Protein 3HDT (pdb70)

Secondary structure (DSSP, 8-state):
---EEEEEEE-TTS-HHHHHHHHHHHHT-EEE-HHHHHHHHH--HHHHHHHHHH--HHHHHS-EEEESTTHHHHHHH-TT--EEEEEEEE--HHHHHHH---S---HHHHHHHHHHHHHHHHHHHHHHHSS-TT----SEEEE-TT--HHHHHHHHHHHHHHTT-/----EEEEEE-TTS-HHHHHHHHHHHHT-EEE-HHHHHHHHH--TTHHHHHHHH--HHHHHS-EEEESSSHHHHHHH-TT---EEEEEEE--HHHHHHH---S---HHHHHHHHHHHHHHHHHHHHHHHSS-TT----SEEEEGGG--HHHHHHHHHHHHHHTT-

Radius of gyration: 20.84 Å; Cα contacts (8 Å, |Δi|>4): 519; chains: 2; bounding box: 38×58×52 Å

Structure (mmCIF, N/CA/C/O backbone):
data_3HDT
#
_entry.id   3HDT
#
_cell.length_a   95.443
_cell.length_b   95.443
_cell.length_c   109.375
_cell.angle_alpha   90.00
_cell.angle_beta   90.00
_cell.angle_gamma   90.00
#
_symmetry.space_group_name_H-M   'P 41 21 2'
#
loop_
_entity.id
_entity.type
_entity.pdbx_description
1 polymer 'putative kinase'
2 non-polymer 'PHOSPHATE ION'
3 non-polymer 'CHLORIDE ION'
4 water water
#
loop_
_atom_site.group_PDB
_atom_site.id
_atom_site.type_symbol
_atom_site.label_atom_id
_atom_site.label_alt_id
_atom_site.label_comp_id
_atom_site.label_asym_id
_atom_site.label_entity_id
_atom_site.label_seq_id
_atom_site.pdbx_PDB_ins_code
_atom_site.Cartn_x
_atom_site.Cartn_y
_atom_site.Cartn_z
_atom_site.occupancy
_atom_site.B_iso_or_equiv
_atom_site.auth_seq_id
_atom_site.auth_comp_id
_atom_site.auth_asym_id
_atom_site.auth_atom_id
_atom_site.pdbx_PDB_model_num
ATOM 1 N N . ASN A 1 12 ? 27.767 49.267 -10.289 1.00 70.51 9 ASN A N 1
ATOM 2 C CA . ASN A 1 12 ? 28.577 48.019 -10.083 1.00 70.67 9 ASN A CA 1
ATOM 3 C C . ASN A 1 12 ? 29.669 48.253 -9.007 1.00 70.27 9 ASN A C 1
ATOM 4 O O . ASN A 1 12 ? 29.397 48.137 -7.799 1.00 71.60 9 ASN A O 1
ATOM 6 N N . LYS A 1 13 ? 30.876 48.616 -9.439 1.00 68.62 10 LYS A N 1
ATOM 7 C CA . LYS A 1 13 ? 32.010 48.823 -8.540 1.00 66.60 10 LYS A CA 1
ATOM 8 C C . LYS A 1 13 ? 31.712 49.784 -7.378 1.00 65.27 10 LYS A C 1
ATOM 9 O O . LYS A 1 13 ? 31.911 49.422 -6.227 1.00 65.42 10 LYS A O 1
ATOM 11 N N . ASN A 1 14 ? 31.216 50.982 -7.682 1.00 63.37 11 ASN A N 1
ATOM 12 C CA . ASN A 1 14 ? 31.011 52.051 -6.684 1.00 61.66 11 ASN A CA 1
ATOM 13 C C . ASN A 1 14 ? 30.524 51.632 -5.317 1.00 60.71 11 ASN A C 1
ATOM 14 O O . ASN A 1 14 ? 29.706 50.717 -5.186 1.00 60.50 11 ASN A O 1
ATOM 19 N N . LEU A 1 15 ? 31.038 52.325 -4.305 1.00 59.51 12 LEU A N 1
ATOM 20 C CA . LEU A 1 15 ? 30.654 52.105 -2.932 1.00 58.29 12 LEU A CA 1
ATOM 21 C C . LEU A 1 15 ? 29.549 53.084 -2.636 1.00 58.15 12 LEU A C 1
ATOM 22 O O . LEU A 1 15 ? 29.726 54.293 -2.796 1.00 58.69 12 LEU A O 1
ATOM 27 N N . ILE A 1 16 ? 28.399 52.574 -2.219 1.00 57.34 13 ILE A N 1
ATOM 28 C CA . ILE A 1 16 ? 27.270 53.442 -1.915 1.00 56.49 13 ILE A CA 1
ATOM 29 C C . ILE A 1 16 ? 26.872 53.236 -0.478 1.00 55.92 13 ILE A C 1
ATOM 30 O O . ILE A 1 16 ? 26.664 52.113 -0.044 1.00 56.15 13 ILE A O 1
ATOM 35 N N . ILE A 1 17 ? 26.751 54.323 0.253 1.00 55.30 14 ILE A N 1
ATOM 36 C CA . ILE A 1 17 ? 26.397 54.246 1.646 1.00 55.10 14 ILE A CA 1
ATOM 37 C C . ILE A 1 17 ? 25.145 55.041 1.853 1.00 55.43 14 ILE A C 1
ATOM 38 O O . ILE A 1 17 ? 25.086 56.216 1.500 1.00 55.91 14 ILE A O 1
ATOM 43 N N . THR A 1 18 ? 24.127 54.393 2.395 1.00 55.27 15 THR A N 1
ATOM 44 C CA . THR A 1 18 ? 22.943 55.122 2.806 1.00 55.10 15 THR A CA 1
ATOM 45 C C . THR A 1 18 ? 22.844 55.170 4.342 1.00 54.79 15 THR A C 1
ATOM 46 O O . THR A 1 18 ? 23.027 54.149 5.028 1.00 54.64 15 THR A O 1
ATOM 50 N N . ILE A 1 19 ? 22.604 56.377 4.849 1.00 54.38 16 ILE A N 1
ATOM 51 C CA . ILE A 1 19 ? 22.387 56.632 6.279 1.00 54.26 16 ILE A CA 1
ATOM 52 C C . ILE A 1 19 ? 21.022 57.252 6.488 1.00 54.06 16 ILE A C 1
ATOM 53 O O . ILE A 1 19 ? 20.765 58.359 6.065 1.00 54.47 16 ILE A O 1
ATOM 58 N N . GLU A 1 20 ? 20.149 56.528 7.141 1.00 53.70 17 GLU A N 1
ATOM 59 C CA . GLU A 1 20 ? 18.931 57.111 7.607 1.00 53.96 17 GLU A CA 1
ATOM 60 C C . GLU A 1 20 ? 19.014 57.148 9.126 1.00 53.96 17 GLU A C 1
ATOM 61 O O . GLU A 1 20 ? 19.914 56.522 9.736 1.00 53.43 17 GLU A O 1
ATOM 67 N N . ARG A 1 21 ? 18.120 57.896 9.764 1.00 53.49 18 ARG A N 1
ATOM 68 C CA . ARG A 1 21 ? 18.388 58.140 11.169 1.00 52.78 18 ARG A CA 1
ATOM 69 C C . ARG A 1 21 ? 17.293 58.801 11.952 1.00 52.03 18 ARG A C 1
ATOM 70 O O . ARG A 1 21 ? 16.454 59.482 11.386 1.00 51.16 18 ARG A O 1
ATOM 78 N N . GLU A 1 22 ? 17.345 58.599 13.272 1.00 51.53 19 GLU A N 1
ATOM 79 C CA . GLU A 1 22 ? 16.505 59.311 14.214 1.00 51.11 19 GLU A CA 1
ATOM 80 C C . GLU A 1 22 ? 16.927 60.773 14.245 1.00 51.22 19 GLU A C 1
ATOM 81 O O . GLU A 1 22 ? 18.121 61.085 14.182 1.00 51.40 19 GLU A O 1
ATOM 87 N N . TYR A 1 23 ? 15.951 61.670 14.326 1.00 51.22 20 TYR A N 1
ATOM 88 C CA . TYR A 1 23 ? 16.230 63.096 14.439 1.00 51.42 20 TYR A CA 1
ATOM 89 C C . TYR A 1 23 ? 16.824 63.434 15.823 1.00 51.78 20 TYR A C 1
ATOM 90 O O . TYR A 1 23 ? 16.146 63.267 16.853 1.00 51.45 20 TYR A O 1
ATOM 99 N N . GLY A 1 24 ? 18.082 63.886 15.853 1.00 51.23 21 GLY A N 1
ATOM 100 C CA . GLY A 1 24 ? 18.761 64.107 17.127 1.00 51.39 21 GLY A CA 1
ATOM 101 C C . GLY A 1 24 ? 19.966 63.203 17.300 1.00 51.77 21 GLY A C 1
ATOM 102 O O . GLY A 1 24 ? 20.732 63.347 18.259 1.00 51.67 21 GLY A O 1
ATOM 103 N N . SER A 1 25 ? 20.133 62.280 16.358 1.00 52.38 22 SER A N 1
ATOM 104 C CA . SER A 1 25 ? 21.223 61.285 16.358 1.00 53.11 22 SER A CA 1
ATOM 105 C C . SER A 1 25 ? 22.519 61.828 15.746 1.00 53.18 22 SER A C 1
ATOM 106 O O . SER A 1 25 ? 23.609 61.336 16.023 1.00 53.09 22 SER A O 1
ATOM 109 N N . GLY A 1 26 ? 22.385 62.837 14.899 1.00 53.44 23 GLY A N 1
ATOM 110 C CA . GLY A 1 26 ? 23.511 63.346 14.144 1.00 53.54 23 GLY A CA 1
ATOM 111 C C . GLY A 1 26 ? 23.861 62.458 12.969 1.00 53.42 23 GLY A C 1
ATOM 112 O O . GLY A 1 26 ? 24.960 62.522 12.455 1.00 54.06 23 GLY A O 1
ATOM 113 N N . GLY A 1 27 ? 22.942 61.619 12.540 1.00 53.38 24 GLY A N 1
ATOM 114 C CA . GLY A 1 27 ? 23.190 60.814 11.357 1.00 54.37 24 GLY A CA 1
ATOM 115 C C . GLY A 1 27 ? 23.740 61.585 10.172 1.00 55.04 24 GLY A C 1
ATOM 116 O O . GLY A 1 27 ? 24.723 61.177 9.556 1.00 54.45 24 GLY A O 1
ATOM 117 N N . ARG A 1 28 ? 23.108 62.717 9.874 1.00 56.71 25 ARG A N 1
ATOM 118 C CA . ARG A 1 28 ? 23.516 63.608 8.779 1.00 57.92 25 ARG A CA 1
ATOM 119 C C . ARG A 1 28 ? 24.957 64.107 8.956 1.00 58.26 25 ARG A C 1
ATOM 120 O O . ARG A 1 28 ? 25.749 64.033 8.024 1.00 59.24 25 ARG A O 1
ATOM 128 N N . ILE A 1 29 ? 25.297 64.585 10.148 1.00 58.33 26 ILE A N 1
ATOM 129 C CA . ILE A 1 29 ? 26.645 65.053 10.440 1.00 58.73 26 ILE A CA 1
ATOM 130 C C . ILE A 1 29 ? 27.664 63.943 10.258 1.00 59.42 26 ILE A C 1
ATOM 131 O O . ILE A 1 29 ? 28.772 64.178 9.731 1.00 59.56 26 ILE A O 1
ATOM 136 N N . VAL A 1 30 ? 27.294 62.747 10.727 1.00 59.56 27 VAL A N 1
ATOM 137 C CA . VAL A 1 30 ? 28.125 61.555 10.575 1.00 59.64 27 VAL A CA 1
ATOM 138 C C . VAL A 1 30 ? 28.327 61.252 9.081 1.00 59.79 27 VAL A C 1
ATOM 139 O O . VAL A 1 30 ? 29.443 60.946 8.660 1.00 59.60 27 VAL A O 1
ATOM 143 N N . GLY A 1 31 ? 27.260 61.397 8.294 1.00 59.96 28 GLY A N 1
ATOM 144 C CA . GLY A 1 31 ? 27.346 61.325 6.833 1.00 60.82 28 GLY A CA 1
ATOM 145 C C . GLY A 1 31 ? 28.294 62.345 6.203 1.00 62.01 28 GLY A C 1
ATOM 146 O O . GLY A 1 31 ? 29.056 62.009 5.271 1.00 61.54 28 GLY A O 1
ATOM 147 N N . LYS A 1 32 ? 28.254 63.587 6.704 1.00 62.48 29 LYS A N 1
ATOM 148 C CA . LYS A 1 32 ? 29.113 64.644 6.183 1.00 63.22 29 LYS A CA 1
ATOM 149 C C . LYS A 1 32 ? 30.566 64.346 6.459 1.00 63.42 29 LYS A C 1
ATOM 150 O O . LYS A 1 32 ? 31.339 64.203 5.528 1.00 63.60 29 LYS A O 1
ATOM 156 N N . LYS A 1 33 ? 30.933 64.258 7.733 1.00 64.09 30 LYS A N 1
ATOM 157 C CA . LYS A 1 33 ? 32.266 63.804 8.140 1.00 64.70 30 LYS A CA 1
ATOM 158 C C . LYS A 1 33 ? 32.759 62.739 7.180 1.00 64.84 30 LYS A C 1
ATOM 159 O O . LYS A 1 33 ? 33.781 62.903 6.502 1.00 65.32 30 LYS A O 1
ATOM 165 N N . LEU A 1 34 ? 31.998 61.652 7.124 1.00 64.34 31 LEU A N 1
ATOM 166 C CA . LEU A 1 34 ? 32.380 60.480 6.381 1.00 64.01 31 LEU A CA 1
ATOM 167 C C . LEU A 1 34 ? 32.577 60.736 4.905 1.00 64.10 31 LEU A C 1
ATOM 168 O O . LEU A 1 34 ? 33.493 60.155 4.318 1.00 64.53 31 LEU A O 1
ATOM 173 N N . ALA A 1 35 ? 31.741 61.590 4.304 1.00 64.01 32 ALA A N 1
ATOM 174 C CA . ALA A 1 35 ? 31.916 61.955 2.875 1.00 64.11 32 ALA A CA 1
ATOM 175 C C . ALA A 1 35 ? 33.254 62.637 2.637 1.00 64.13 32 ALA A C 1
ATOM 176 O O . ALA A 1 35 ? 33.952 62.296 1.680 1.00 64.30 32 ALA A O 1
ATOM 178 N N . GLU A 1 36 ? 33.607 63.569 3.528 1.00 64.11 33 GLU A N 1
ATOM 179 C CA . GLU A 1 36 ? 34.877 64.294 3.466 1.00 64.19 33 GLU A CA 1
ATOM 180 C C . GLU A 1 36 ? 36.030 63.320 3.640 1.00 64.34 33 GLU A C 1
ATOM 181 O O . GLU A 1 36 ? 36.777 63.087 2.697 1.00 64.73 33 GLU A O 1
ATOM 183 N N . GLU A 1 37 ? 36.163 62.717 4.818 1.00 64.22 34 GLU A N 1
ATOM 184 C CA . GLU A 1 37 ? 37.291 61.823 5.054 1.00 64.30 34 GLU A CA 1
ATOM 185 C C . GLU A 1 37 ? 37.471 60.778 3.959 1.00 63.98 34 GLU A C 1
ATOM 186 O O . GLU A 1 37 ? 38.558 60.248 3.802 1.00 64.18 34 GLU A O 1
ATOM 192 N N . LEU A 1 38 ? 36.425 60.467 3.206 1.00 63.62 35 LEU A N 1
ATOM 193 C CA . LEU A 1 38 ? 36.574 59.466 2.147 1.00 63.39 35 LEU A CA 1
ATOM 194 C C . LEU A 1 38 ? 36.584 60.067 0.736 1.00 63.45 35 LEU A C 1
ATOM 195 O O . LEU A 1 38 ? 36.813 59.362 -0.240 1.00 63.00 35 LEU A O 1
ATOM 200 N N . GLY A 1 39 ? 36.339 61.373 0.645 1.00 63.70 36 GLY A N 1
ATOM 201 C CA . GLY A 1 39 ? 36.234 62.070 -0.631 1.00 64.01 36 GLY A CA 1
ATOM 202 C C . GLY A 1 39 ? 35.032 61.709 -1.493 1.00 64.55 36 GLY A C 1
ATOM 203 O O . GLY A 1 39 ? 35.054 61.961 -2.695 1.00 64.34 36 GLY A O 1
ATOM 204 N N . ILE A 1 40 ? 33.986 61.135 -0.885 1.00 65.15 37 ILE A N 1
ATOM 205 C CA . ILE A 1 40 ? 32.776 60.707 -1.611 1.00 65.42 37 ILE A CA 1
ATOM 206 C C . ILE A 1 40 ? 31.782 61.852 -1.667 1.00 65.51 37 ILE A C 1
ATOM 207 O O . ILE A 1 40 ? 31.573 62.531 -0.660 1.00 65.60 37 ILE A O 1
ATOM 209 N N . HIS A 1 41 ? 31.167 62.065 -2.832 1.00 65.70 38 HIS A N 1
ATOM 210 C CA . HIS A 1 41 ? 30.061 63.026 -2.952 1.00 66.09 38 HIS A CA 1
ATOM 211 C C . HIS A 1 41 ? 28.890 62.727 -1.997 1.00 66.15 38 HIS A C 1
ATOM 212 O O . HIS A 1 41 ? 28.667 61.587 -1.617 1.00 66.69 38 HIS A O 1
ATOM 219 N N . PHE A 1 42 ? 28.143 63.761 -1.623 1.00 66.17 39 PHE A N 1
ATOM 220 C CA . PHE A 1 42 ? 27.242 63.712 -0.483 1.00 65.68 39 PHE A CA 1
ATOM 221 C C . PHE A 1 42 ? 25.892 64.338 -0.833 1.00 65.47 39 PHE A C 1
ATOM 222 O O . PHE A 1 42 ? 25.807 65.509 -1.162 1.00 65.38 39 PHE A O 1
ATOM 230 N N . TYR A 1 43 ? 24.829 63.553 -0.730 1.00 65.71 40 TYR A N 1
ATOM 231 C CA . TYR A 1 43 ? 23.492 64.010 -1.081 1.00 65.69 40 TYR A CA 1
ATOM 232 C C . TYR A 1 43 ? 22.491 63.805 0.067 1.00 66.09 40 TYR A C 1
ATOM 233 O O . TYR A 1 43 ? 22.291 62.694 0.516 1.00 65.97 40 TYR A O 1
ATOM 242 N N . ASP A 1 44 ? 21.878 64.877 0.558 1.00 66.89 41 ASP A N 1
ATOM 243 C CA . ASP A 1 44 ? 20.964 64.762 1.701 1.00 67.90 41 ASP A CA 1
ATOM 244 C C . ASP A 1 44 ? 19.533 65.154 1.342 1.00 68.38 41 ASP A C 1
ATOM 245 O O . ASP A 1 44 ? 19.221 65.408 0.168 1.00 68.16 41 ASP A O 1
ATOM 250 N N . ASP A 1 45 ? 18.683 65.205 2.374 1.00 69.12 42 ASP A N 1
ATOM 251 C CA . ASP A 1 45 ? 17.272 65.613 2.254 1.00 69.95 42 ASP A CA 1
ATOM 252 C C . ASP A 1 45 ? 17.090 66.844 1.336 1.00 70.17 42 ASP A C 1
ATOM 253 O O . ASP A 1 45 ? 16.458 66.754 0.277 1.00 69.55 42 ASP A O 1
ATOM 258 N N . ASP A 1 46 ? 17.683 67.965 1.747 1.00 70.81 43 ASP A N 1
ATOM 259 C CA . ASP A 1 46 ? 17.603 69.240 1.017 1.00 71.59 43 ASP A CA 1
ATOM 260 C C . ASP A 1 46 ? 18.130 69.152 -0.399 1.00 71.64 43 ASP A C 1
ATOM 261 O O . ASP A 1 46 ? 17.485 69.638 -1.337 1.00 71.96 43 ASP A O 1
ATOM 266 N N . ILE A 1 47 ? 19.316 68.573 -0.564 1.00 71.66 44 ILE A N 1
ATOM 267 C CA . ILE A 1 47 ? 19.897 68.501 -1.903 1.00 71.50 44 ILE A CA 1
ATOM 268 C C . ILE A 1 47 ? 19.003 67.615 -2.780 1.00 71.49 44 ILE A C 1
ATOM 269 O O . ILE A 1 47 ? 18.669 67.995 -3.904 1.00 71.10 44 ILE A O 1
ATOM 274 N N . LEU A 1 48 ? 18.583 66.465 -2.234 1.00 71.50 45 LEU A N 1
ATOM 275 C CA . LEU A 1 48 ? 17.621 65.587 -2.906 1.00 71.27 45 LEU A CA 1
ATOM 276 C C . LEU A 1 48 ? 16.302 66.323 -3.175 1.00 71.25 45 LEU A C 1
ATOM 277 O O . LEU A 1 48 ? 15.758 66.229 -4.277 1.00 71.69 45 LEU A O 1
ATOM 279 N N . LYS A 1 49 ? 15.806 67.084 -2.196 1.00 71.01 46 LYS A N 1
ATOM 280 C CA . LYS A 1 49 ? 14.612 67.929 -2.410 1.00 70.50 46 LYS A CA 1
ATOM 281 C C . LYS A 1 49 ? 14.800 68.882 -3.586 1.00 70.18 46 LYS A C 1
ATOM 282 O O . LYS A 1 49 ? 14.093 68.756 -4.584 1.00 70.08 46 LYS A O 1
ATOM 284 N N . LEU A 1 50 ? 15.766 69.803 -3.484 1.00 70.04 47 LEU A N 1
ATOM 285 C CA . LEU A 1 50 ? 16.040 70.775 -4.563 1.00 70.03 47 LEU A CA 1
ATOM 286 C C . LEU A 1 50 ? 16.284 70.054 -5.881 1.00 70.00 47 LEU A C 1
ATOM 287 O O . LEU A 1 50 ? 15.926 70.557 -6.935 1.00 69.33 47 LEU A O 1
ATOM 289 N N . ALA A 1 51 ? 16.869 68.855 -5.783 1.00 70.71 48 ALA A N 1
ATOM 290 C CA . ALA A 1 51 ? 17.101 67.958 -6.923 1.00 71.36 48 ALA A CA 1
ATOM 291 C C . ALA A 1 51 ? 15.816 67.664 -7.677 1.00 72.02 48 ALA A C 1
ATOM 292 O O . ALA A 1 51 ? 15.783 67.795 -8.900 1.00 72.15 48 ALA A O 1
ATOM 294 N N . SER A 1 52 ? 14.768 67.285 -6.934 1.00 72.79 49 SER A N 1
ATOM 295 C CA . SER A 1 52 ? 13.421 67.021 -7.481 1.00 73.32 49 SER A CA 1
ATOM 296 C C . SER A 1 52 ? 12.885 68.123 -8.391 1.00 73.77 49 SER A C 1
ATOM 297 O O . SER A 1 52 ? 12.085 67.856 -9.283 1.00 73.94 49 SER A O 1
ATOM 299 N N . GLU A 1 53 ? 13.328 69.356 -8.162 1.00 74.41 50 GLU A N 1
ATOM 300 C CA . GLU A 1 53 ? 12.893 70.492 -8.965 1.00 74.98 50 GLU A CA 1
ATOM 301 C C . GLU A 1 53 ? 13.664 70.613 -10.276 1.00 75.30 50 GLU A C 1
ATOM 302 O O . GLU A 1 53 ? 13.192 71.252 -11.222 1.00 75.36 50 GLU A O 1
ATOM 308 N N . LYS A 1 54 ? 14.852 70.003 -10.309 1.00 75.87 51 LYS A N 1
ATOM 309 C CA . LYS A 1 54 ? 15.712 69.948 -11.499 1.00 76.19 51 LYS A CA 1
ATOM 310 C C . LYS A 1 54 ? 15.199 68.931 -12.519 1.00 76.27 51 LYS A C 1
ATOM 311 O O . LYS A 1 54 ? 15.082 69.240 -13.710 1.00 76.38 51 LYS A O 1
ATOM 313 N N . SER A 1 97 ? 2.565 65.460 -9.034 1.00 72.68 94 SER A N 1
ATOM 314 C CA . SER A 1 97 ? 2.030 64.420 -8.171 1.00 72.78 94 SER A CA 1
ATOM 315 C C . SER A 1 97 ? 3.154 63.923 -7.284 1.00 73.00 94 SER A C 1
ATOM 316 O O . SER A 1 97 ? 4.188 63.527 -7.804 1.00 73.36 94 SER A O 1
ATOM 318 N N . PRO A 1 98 ? 2.978 63.957 -5.940 1.00 73.08 95 PRO A N 1
ATOM 319 C CA . PRO A 1 98 ? 4.041 63.481 -5.008 1.00 72.88 95 PRO A CA 1
ATOM 320 C C . PRO A 1 98 ? 4.531 62.022 -5.217 1.00 72.77 95 PRO A C 1
ATOM 321 O O . PRO A 1 98 ? 5.549 61.621 -4.648 1.00 72.59 95 PRO A O 1
ATOM 325 N N . GLU A 1 99 ? 3.811 61.251 -6.029 1.00 72.79 96 GLU A N 1
ATOM 326 C CA . GLU A 1 99 ? 4.232 59.903 -6.437 1.00 72.77 96 GLU A CA 1
ATOM 327 C C . GLU A 1 99 ? 5.121 60.003 -7.675 1.00 72.09 96 GLU A C 1
ATOM 328 O O . GLU A 1 99 ? 5.900 59.092 -7.970 1.00 72.29 96 GLU A O 1
ATOM 334 N N . ASN A 1 100 ? 4.960 61.108 -8.407 1.00 71.00 97 ASN A N 1
ATOM 335 C CA . ASN A 1 100 ? 5.900 61.526 -9.443 1.00 69.73 97 ASN A CA 1
ATOM 336 C C . ASN A 1 100 ? 7.179 62.013 -8.804 1.00 68.69 97 ASN A C 1
ATOM 337 O O . ASN A 1 100 ? 8.261 61.568 -9.187 1.00 68.62 97 ASN A O 1
ATOM 342 N N . LEU A 1 101 ? 7.045 62.933 -7.843 1.00 67.35 98 LEU A N 1
ATOM 343 C CA . LEU A 1 101 ? 8.194 63.507 -7.132 1.00 66.56 98 LEU A CA 1
ATOM 344 C C . LEU A 1 101 ? 9.109 62.415 -6.562 1.00 65.92 98 LEU A C 1
ATOM 345 O O . LEU A 1 101 ? 10.340 62.547 -6.578 1.00 65.62 98 LEU A O 1
ATOM 347 N N . PHE A 1 102 ? 8.496 61.327 -6.096 1.00 65.26 99 PHE A N 1
ATOM 348 C CA . PHE A 1 102 ? 9.236 60.211 -5.532 1.00 64.43 99 PHE A CA 1
ATOM 349 C C . PHE A 1 102 ? 9.892 59.402 -6.642 1.00 63.69 99 PHE A C 1
ATOM 350 O O . PHE A 1 102 ? 11.095 59.146 -6.600 1.00 63.07 99 PHE A O 1
ATOM 358 N N . LYS A 1 103 ? 9.100 59.026 -7.642 1.00 63.25 100 LYS A N 1
ATOM 359 C CA . LYS A 1 103 ? 9.606 58.301 -8.809 1.00 63.01 100 LYS A CA 1
ATOM 360 C C . LYS A 1 103 ? 10.807 59.006 -9.439 1.00 62.47 100 LYS A C 1
ATOM 361 O O . LYS A 1 103 ? 11.827 58.378 -9.758 1.00 61.92 100 LYS A O 1
ATOM 367 N N . PHE A 1 104 ? 10.668 60.320 -9.593 1.00 62.19 101 PHE A N 1
ATOM 368 C CA . PHE A 1 104 ? 11.722 61.190 -10.098 1.00 62.15 101 PHE A CA 1
ATOM 369 C C . PHE A 1 104 ? 12.946 61.051 -9.196 1.00 61.77 101 PHE A C 1
ATOM 370 O O . PHE A 1 104 ? 14.048 60.756 -9.681 1.00 61.27 101 PHE A O 1
ATOM 378 N N . GLN A 1 105 ? 12.732 61.222 -7.886 1.00 61.58 102 GLN A N 1
ATOM 379 C CA . GLN A 1 105 ? 13.832 61.208 -6.920 1.00 61.59 102 GLN A CA 1
ATOM 380 C C . GLN A 1 105 ? 14.556 59.857 -6.878 1.00 61.19 102 GLN A C 1
ATOM 381 O O . GLN A 1 105 ? 15.769 59.807 -6.740 1.00 60.66 102 GLN A O 1
ATOM 387 N N . SER A 1 106 ? 13.825 58.766 -7.050 1.00 61.47 103 SER A N 1
ATOM 388 C CA . SER A 1 106 ? 14.466 57.457 -7.117 1.00 62.20 103 SER A CA 1
ATOM 389 C C . SER A 1 106 ? 15.366 57.334 -8.338 1.00 62.93 103 SER A C 1
ATOM 390 O O . SER A 1 106 ? 16.517 56.904 -8.206 1.00 63.26 103 SER A O 1
ATOM 393 N N . GLU A 1 107 ? 14.858 57.706 -9.515 1.00 63.24 104 GLU A N 1
ATOM 394 C CA . GLU A 1 107 ? 15.650 57.562 -10.731 1.00 64.32 104 GLU A CA 1
ATOM 395 C C . GLU A 1 107 ? 16.926 58.397 -10.649 1.00 64.36 104 GLU A C 1
ATOM 396 O O . GLU A 1 107 ? 17.956 58.033 -11.211 1.00 64.52 104 GLU A O 1
ATOM 402 N N . VAL A 1 108 ? 16.857 59.511 -9.934 1.00 64.51 105 VAL A N 1
ATOM 403 C CA . VAL A 1 108 ? 18.033 60.349 -9.720 1.00 64.50 105 VAL A CA 1
ATOM 404 C C . VAL A 1 108 ? 19.048 59.625 -8.837 1.00 64.76 105 VAL A C 1
ATOM 405 O O . VAL A 1 108 ? 20.245 59.572 -9.142 1.00 64.61 105 VAL A O 1
ATOM 417 N N . ARG A 1 110 ? 19.475 56.445 -8.299 1.00 65.01 107 ARG A N 1
ATOM 418 C CA . ARG A 1 110 ? 20.062 55.298 -8.982 1.00 64.40 107 ARG A CA 1
ATOM 419 C C . ARG A 1 110 ? 21.078 55.731 -10.022 1.00 63.98 107 ARG A C 1
ATOM 420 O O . ARG A 1 110 ? 22.009 54.988 -10.336 1.00 63.90 107 ARG A O 1
ATOM 428 N N . GLU A 1 111 ? 20.904 56.938 -10.548 1.00 63.60 108 GLU A N 1
ATOM 429 C CA . GLU A 1 111 ? 21.769 57.421 -11.613 1.00 63.48 108 GLU A CA 1
ATOM 430 C C . GLU A 1 111 ? 23.127 57.784 -11.024 1.00 63.03 108 GLU A C 1
ATOM 431 O O . GLU A 1 111 ? 24.172 57.313 -11.485 1.00 63.04 108 GLU A O 1
ATOM 437 N N . LEU A 1 112 ? 23.087 58.612 -9.988 1.00 62.37 109 LEU A N 1
ATOM 438 C CA . LEU A 1 112 ? 24.263 58.955 -9.205 1.00 61.82 109 LEU A CA 1
ATOM 439 C C . LEU A 1 112 ? 25.090 57.726 -8.858 1.00 61.35 109 LEU A C 1
ATOM 440 O O . LEU A 1 112 ? 26.250 57.615 -9.268 1.00 61.17 109 LEU A O 1
ATOM 445 N N . ALA A 1 113 ? 24.464 56.811 -8.119 1.00 60.63 110 ALA A N 1
ATOM 446 C CA . ALA A 1 113 ? 25.052 55.528 -7.724 1.00 60.21 110 ALA A CA 1
ATOM 447 C C . ALA A 1 113 ? 25.703 54.774 -8.868 1.00 60.07 110 ALA A C 1
ATOM 448 O O . ALA A 1 113 ? 26.807 54.262 -8.712 1.00 59.86 110 ALA A O 1
ATOM 450 N N . GLU A 1 114 ? 25.002 54.706 -10.005 1.00 60.16 111 GLU A N 1
ATOM 451 C CA . GLU A 1 114 ? 25.509 54.080 -11.231 1.00 60.17 111 GLU A CA 1
ATOM 452 C C . GLU A 1 114 ? 26.811 54.706 -11.689 1.00 60.14 111 GLU A C 1
ATOM 453 O O . GLU A 1 114 ? 27.663 54.013 -12.195 1.00 60.38 111 GLU A O 1
ATOM 455 N N . SER A 1 115 ? 26.982 56.001 -11.461 1.00 60.50 112 SER A N 1
ATOM 456 C CA . SER A 1 115 ? 28.121 56.720 -12.003 1.00 61.20 112 SER A CA 1
ATOM 457 C C . SER A 1 115 ? 29.160 57.237 -10.991 1.00 61.52 112 SER A C 1
ATOM 458 O O . SER A 1 115 ? 30.218 57.713 -11.384 1.00 61.84 112 SER A O 1
ATOM 461 N N . GLU A 1 116 ? 28.872 57.181 -9.701 1.00 62.15 113 GLU A N 1
ATOM 462 C CA . GLU A 1 116 ? 29.852 57.618 -8.701 1.00 62.58 113 GLU A CA 1
ATOM 463 C C . GLU A 1 116 ? 29.735 56.780 -7.458 1.00 62.47 113 GLU A C 1
ATOM 464 O O . GLU A 1 116 ? 28.693 56.163 -7.240 1.00 62.86 113 GLU A O 1
ATOM 470 N N . PRO A 1 117 ? 30.794 56.760 -6.629 1.00 62.28 114 PRO A N 1
ATOM 471 C CA . PRO A 1 117 ? 30.587 56.361 -5.244 1.00 62.19 114 PRO A CA 1
ATOM 472 C C . PRO A 1 117 ? 29.982 57.554 -4.530 1.00 62.15 114 PRO A C 1
ATOM 473 O O . PRO A 1 117 ? 30.229 58.688 -4.933 1.00 62.49 114 PRO A O 1
ATOM 477 N N . CYS A 1 118 ? 29.190 57.320 -3.490 1.00 62.44 115 CYS A N 1
ATOM 478 C CA . CYS A 1 118 ? 28.581 58.436 -2.745 1.00 62.22 115 CYS A CA 1
ATOM 479 C C . CYS A 1 118 ? 27.804 58.019 -1.535 1.00 61.21 115 CYS A C 1
ATOM 480 O O . CYS A 1 118 ? 27.482 56.855 -1.386 1.00 61.06 115 CYS A O 1
ATOM 483 N N . ILE A 1 119 ? 27.488 59.009 -0.701 1.00 60.78 116 ILE A N 1
ATOM 484 C CA . ILE A 1 119 ? 26.731 58.849 0.553 1.00 60.10 116 ILE A CA 1
ATOM 485 C C . ILE A 1 119 ? 25.373 59.559 0.455 1.00 59.89 116 ILE A C 1
ATOM 486 O O . ILE A 1 119 ? 25.321 60.779 0.258 1.00 59.70 116 ILE A O 1
ATOM 491 N N . PHE A 1 120 ? 24.284 58.801 0.575 1.00 59.22 117 PHE A N 1
ATOM 492 C CA . PHE A 1 120 ? 22.963 59.394 0.668 1.00 58.74 117 PHE A CA 1
ATOM 493 C C . PHE A 1 120 ? 22.480 59.413 2.102 1.00 59.06 117 PHE A C 1
ATOM 494 O O . PHE A 1 120 ? 22.662 58.439 2.859 1.00 58.66 117 PHE A O 1
ATOM 502 N N . VAL A 1 121 ? 21.826 60.518 2.460 1.00 59.45 118 VAL A N 1
ATOM 503 C CA . VAL A 1 121 ? 21.202 60.669 3.789 1.00 59.62 118 VAL A CA 1
ATOM 504 C C . VAL A 1 121 ? 19.680 60.927 3.717 1.00 59.18 118 VAL A C 1
ATOM 505 O O . VAL A 1 121 ? 19.226 61.899 3.122 1.00 59.26 118 VAL A O 1
ATOM 509 N N . GLY A 1 122 ? 18.904 60.024 4.303 1.00 59.10 119 GLY A N 1
ATOM 510 C CA . GLY A 1 122 ? 17.461 60.218 4.452 1.00 59.27 119 GLY A CA 1
ATOM 511 C C . GLY A 1 122 ? 16.585 59.813 3.267 1.00 59.30 119 GLY A C 1
ATOM 512 O O . GLY A 1 122 ? 17.064 59.312 2.218 1.00 59.04 119 GLY A O 1
ATOM 513 N N . ARG A 1 123 ? 15.285 59.996 3.471 1.00 58.68 120 ARG A N 1
ATOM 514 C CA . ARG A 1 123 ? 14.288 59.840 2.433 1.00 58.60 120 ARG A CA 1
ATOM 515 C C . ARG A 1 123 ? 14.285 58.452 1.794 1.00 58.56 120 ARG A C 1
ATOM 516 O O . ARG A 1 123 ? 14.301 58.319 0.555 1.00 58.64 120 ARG A O 1
ATOM 524 N N . ALA A 1 124 ? 14.263 57.430 2.661 1.00 57.99 121 ALA A N 1
ATOM 525 C CA . ALA A 1 124 ? 14.164 56.012 2.271 1.00 57.49 121 ALA A CA 1
ATOM 526 C C . ALA A 1 124 ? 15.188 55.595 1.229 1.00 57.20 121 ALA A C 1
ATOM 527 O O . ALA A 1 124 ? 14.890 54.774 0.366 1.00 57.56 121 ALA A O 1
ATOM 529 N N . ALA A 1 125 ? 16.388 56.161 1.311 1.00 56.68 122 ALA A N 1
ATOM 530 C CA . ALA A 1 125 ? 17.417 55.891 0.319 1.00 56.26 122 ALA A CA 1
ATOM 531 C C . ALA A 1 125 ? 17.853 54.434 0.362 1.00 55.91 122 ALA A C 1
ATOM 532 O O . ALA A 1 125 ? 18.112 53.808 -0.673 1.00 56.27 122 ALA A O 1
ATOM 534 N N . GLY A 1 126 ? 17.907 53.889 1.566 1.00 55.68 123 GLY A N 1
ATOM 535 C CA . GLY A 1 126 ? 18.284 52.486 1.758 1.00 55.64 123 GLY A CA 1
ATOM 536 C C . GLY A 1 126 ? 17.353 51.506 1.064 1.00 55.06 123 GLY A C 1
ATOM 537 O O . GLY A 1 126 ? 17.799 50.589 0.400 1.00 54.39 123 GLY A O 1
ATOM 538 N N . TYR A 1 127 ? 16.050 51.714 1.228 1.00 55.11 124 TYR A N 1
ATOM 539 C CA . TYR A 1 127 ? 15.065 50.954 0.498 1.00 54.75 124 TYR A CA 1
ATOM 540 C C . TYR A 1 127 ? 15.289 51.108 -1.005 1.00 54.94 124 TYR A C 1
ATOM 541 O O . TYR A 1 127 ? 15.458 50.115 -1.729 1.00 54.81 124 TYR A O 1
ATOM 550 N N . VAL A 1 128 ? 15.318 52.346 -1.473 1.00 54.68 125 VAL A N 1
ATOM 551 C CA . VAL A 1 128 ? 15.328 52.551 -2.899 1.00 55.24 125 VAL A CA 1
ATOM 552 C C . VAL A 1 128 ? 16.486 51.813 -3.541 1.00 56.13 125 VAL A C 1
ATOM 553 O O . VAL A 1 128 ? 16.316 51.173 -4.586 1.00 55.75 125 VAL A O 1
ATOM 557 N N . LEU A 1 129 ? 17.658 51.888 -2.916 1.00 56.90 126 LEU A N 1
ATOM 558 C CA . LEU A 1 129 ? 18.846 51.356 -3.578 1.00 57.82 126 LEU A CA 1
ATOM 559 C C . LEU A 1 129 ? 18.962 49.838 -3.420 1.00 58.42 126 LEU A C 1
ATOM 560 O O . LEU A 1 129 ? 19.505 49.128 -4.293 1.00 58.64 126 LEU A O 1
ATOM 565 N N . ASP A 1 130 ? 18.369 49.341 -2.340 1.00 58.82 127 ASP A N 1
ATOM 566 C CA . ASP A 1 130 ? 18.219 47.915 -2.148 1.00 59.38 127 ASP A CA 1
ATOM 567 C C . ASP A 1 130 ? 17.465 47.263 -3.294 1.00 59.68 127 ASP A C 1
ATOM 568 O O . ASP A 1 130 ? 17.620 46.074 -3.531 1.00 59.53 127 ASP A O 1
ATOM 573 N N . GLN A 1 131 ? 16.638 48.046 -3.987 1.00 60.46 128 GLN A N 1
ATOM 574 C CA . GLN A 1 131 ? 15.843 47.551 -5.102 1.00 60.85 128 GLN A CA 1
ATOM 575 C C . GLN A 1 131 ? 16.703 47.453 -6.308 1.00 61.39 128 GLN A C 1
ATOM 576 O O . GLN A 1 131 ? 16.460 46.617 -7.165 1.00 61.97 128 GLN A O 1
ATOM 582 N N . ASP A 1 132 ? 17.702 48.316 -6.393 1.00 62.15 129 ASP A N 1
ATOM 583 C CA . ASP A 1 132 ? 18.498 48.358 -7.597 1.00 63.01 129 ASP A CA 1
ATOM 584 C C . ASP A 1 132 ? 19.516 47.210 -7.647 1.00 63.30 129 ASP A C 1
ATOM 585 O O . ASP A 1 132 ? 20.579 47.279 -7.029 1.00 63.13 129 ASP A O 1
ATOM 590 N N . GLU A 1 133 ? 19.179 46.173 -8.420 1.00 63.96 130 GLU A N 1
ATOM 591 C CA . GLU A 1 133 ? 19.959 44.917 -8.464 1.00 64.17 130 GLU A CA 1
ATOM 592 C C . GLU A 1 133 ? 21.307 45.094 -9.154 1.00 64.10 130 GLU A C 1
ATOM 593 O O . GLU A 1 133 ? 22.144 44.197 -9.097 1.00 64.25 130 GLU A O 1
ATOM 599 N N . ASP A 1 134 ? 21.509 46.233 -9.815 1.00 64.04 131 ASP A N 1
ATOM 600 C CA . ASP A 1 134 ? 22.813 46.546 -10.387 1.00 63.87 131 ASP A CA 1
ATOM 601 C C . ASP A 1 134 ? 23.859 47.000 -9.363 1.00 63.74 131 ASP A C 1
ATOM 602 O O . ASP A 1 134 ? 25.053 46.856 -9.612 1.00 63.72 131 ASP A O 1
ATOM 607 N N . ILE A 1 135 ? 23.413 47.538 -8.226 1.00 63.49 132 ILE A N 1
ATOM 608 C CA . ILE A 1 135 ? 24.319 48.038 -7.178 1.00 63.43 132 ILE A CA 1
ATOM 609 C C . ILE A 1 135 ? 24.935 46.897 -6.370 1.00 63.60 132 ILE A C 1
ATOM 610 O O . ILE A 1 135 ? 24.232 46.016 -5.882 1.00 63.67 132 ILE A O 1
ATOM 615 N N . GLU A 1 136 ? 26.252 46.924 -6.205 1.00 63.45 133 GLU A N 1
ATOM 616 C CA . GLU A 1 136 ? 26.911 45.826 -5.522 1.00 62.63 133 GLU A CA 1
ATOM 617 C C . GLU A 1 136 ? 27.431 46.161 -4.157 1.00 61.85 133 GLU A C 1
ATOM 618 O O . GLU A 1 136 ? 27.491 45.301 -3.302 1.00 61.70 133 GLU A O 1
ATOM 624 N N . ARG A 1 137 ? 27.808 47.412 -3.940 1.00 61.32 134 ARG A N 1
ATOM 625 C CA . ARG A 1 137 ? 28.458 47.781 -2.689 1.00 60.33 134 ARG A CA 1
ATOM 626 C C . ARG A 1 137 ? 27.623 48.760 -1.877 1.00 59.84 134 ARG A C 1
ATOM 627 O O . ARG A 1 137 ? 28.065 49.843 -1.503 1.00 60.51 134 ARG A O 1
ATOM 635 N N . LEU A 1 138 ? 26.392 48.365 -1.607 1.00 58.87 135 LEU A N 1
ATOM 636 C CA . LEU A 1 138 ? 25.481 49.173 -0.819 1.00 57.67 135 LEU A CA 1
ATOM 637 C C . LEU A 1 138 ? 25.615 48.821 0.677 1.00 57.41 135 LEU A C 1
ATOM 638 O O . LEU A 1 138 ? 25.594 47.665 1.069 1.00 57.04 135 LEU A O 1
ATOM 643 N N . ILE A 1 139 ? 25.781 49.823 1.520 1.00 57.47 136 ILE A N 1
ATOM 644 C CA . ILE A 1 139 ? 25.811 49.586 2.957 1.00 56.94 136 ILE A CA 1
ATOM 645 C C . ILE A 1 139 ? 24.793 50.496 3.539 1.00 56.62 136 ILE A C 1
ATOM 646 O O . ILE A 1 139 ? 24.853 51.718 3.327 1.00 57.62 136 ILE A O 1
ATOM 651 N N . ARG A 1 140 ? 23.856 49.908 4.267 1.00 55.45 137 ARG A N 1
ATOM 652 C CA . ARG A 1 140 ? 22.707 50.636 4.760 1.00 54.32 137 ARG A CA 1
ATOM 653 C C . ARG A 1 140 ? 22.788 50.823 6.279 1.00 54.24 137 ARG A C 1
ATOM 654 O O . ARG A 1 140 ? 22.806 49.833 7.037 1.00 54.56 137 ARG A O 1
ATOM 662 N N . ILE A 1 141 ? 22.872 52.073 6.726 1.00 53.37 138 ILE A N 1
ATOM 663 C CA . ILE A 1 141 ? 22.990 52.348 8.151 1.00 53.42 138 ILE A CA 1
ATOM 664 C C . ILE A 1 141 ? 21.754 53.029 8.692 1.00 53.10 138 ILE A C 1
ATOM 665 O O . ILE A 1 141 ? 21.143 53.840 8.018 1.00 52.36 138 ILE A O 1
ATOM 670 N N . PHE A 1 142 ? 21.380 52.687 9.918 1.00 53.17 139 PHE A N 1
ATOM 671 C CA . PHE A 1 142 ? 20.376 53.467 10.617 1.00 53.44 139 PHE A CA 1
ATOM 672 C C . PHE A 1 142 ? 21.019 53.980 11.886 1.00 53.47 139 PHE A C 1
ATOM 673 O O . PHE A 1 142 ? 21.580 53.194 12.644 1.00 54.49 139 PHE A O 1
ATOM 681 N N . VAL A 1 143 ? 20.986 55.284 12.115 1.00 52.68 140 VAL A N 1
ATOM 682 C CA . VAL A 1 143 ? 21.583 55.804 13.340 1.00 52.53 140 VAL A CA 1
ATOM 683 C C . VAL A 1 143 ? 20.501 56.106 14.360 1.00 52.00 140 VAL A C 1
ATOM 684 O O . VAL A 1 143 ? 19.600 56.861 14.078 1.00 52.57 140 VAL A O 1
ATOM 688 N N . TYR A 1 144 ? 20.599 55.547 15.550 1.00 51.44 141 TYR A N 1
ATOM 689 C CA . TYR A 1 144 ? 19.573 55.789 16.540 1.00 51.22 141 TYR A CA 1
ATOM 690 C C . TYR A 1 144 ? 20.159 56.053 17.934 1.00 51.40 141 TYR A C 1
ATOM 691 O O . TYR A 1 144 ? 21.320 55.751 18.184 1.00 51.38 141 TYR A O 1
ATOM 700 N N . THR A 1 145 ? 19.365 56.599 18.848 1.00 51.00 142 THR A N 1
ATOM 701 C CA . THR A 1 145 ? 19.927 57.138 20.069 1.00 51.42 142 THR A CA 1
ATOM 702 C C . THR A 1 145 ? 18.847 57.261 21.108 1.00 51.68 142 THR A C 1
ATOM 703 O O . THR A 1 145 ? 17.704 57.519 20.746 1.00 52.34 142 THR A O 1
ATOM 707 N N . ASP A 1 146 ? 19.188 57.147 22.391 1.00 51.27 143 ASP A N 1
ATOM 708 C CA . ASP A 1 146 ? 18.240 57.520 23.428 1.00 51.52 143 ASP A CA 1
ATOM 709 C C . ASP A 1 146 ? 17.632 58.913 23.312 1.00 51.03 143 ASP A C 1
ATOM 710 O O . ASP A 1 146 ? 18.312 59.943 23.091 1.00 50.22 143 ASP A O 1
ATOM 715 N N . LYS A 1 147 ? 16.331 58.933 23.544 1.00 50.68 144 LYS A N 1
ATOM 716 C CA . LYS A 1 147 ? 15.608 60.156 23.824 1.00 50.62 144 LYS A CA 1
ATOM 717 C C . LYS A 1 147 ? 16.484 61.130 24.637 1.00 50.82 144 LYS A C 1
ATOM 718 O O . LYS A 1 147 ? 16.691 62.263 24.185 1.00 51.31 144 LYS A O 1
ATOM 724 N N . VAL A 1 148 ? 17.031 60.707 25.790 1.00 49.56 145 VAL A N 1
ATOM 725 C CA . VAL A 1 148 ? 17.747 61.675 26.615 1.00 49.17 145 VAL A CA 1
ATOM 726 C C . VAL A 1 148 ? 18.841 62.372 25.827 1.00 49.29 145 VAL A C 1
ATOM 727 O O . VAL A 1 148 ? 18.948 63.594 25.875 1.00 48.87 145 VAL A O 1
ATOM 731 N N . LYS A 1 149 ? 19.607 61.612 25.044 1.00 49.65 146 LYS A N 1
ATOM 732 C CA . LYS A 1 149 ? 20.738 62.212 24.329 1.00 48.95 146 LYS A CA 1
ATOM 733 C C . LYS A 1 149 ? 20.236 63.065 23.176 1.00 49.70 146 LYS A C 1
ATOM 734 O O . LYS A 1 149 ? 20.751 64.168 22.965 1.00 49.32 146 LYS A O 1
ATOM 740 N N . LYS A 1 150 ? 19.217 62.557 22.467 1.00 50.03 147 LYS A N 1
ATOM 741 C CA . LYS A 1 150 ? 18.607 63.259 21.344 1.00 50.59 147 LYS A CA 1
ATOM 742 C C . LYS A 1 150 ? 18.013 64.619 21.755 1.00 51.67 147 LYS A C 1
ATOM 743 O O . LYS A 1 150 ? 18.247 65.633 21.075 1.00 52.23 147 LYS A O 1
ATOM 749 N N . VAL A 1 151 ? 17.255 64.651 22.864 1.00 51.84 148 VAL A N 1
ATOM 750 C CA . VAL A 1 151 ? 16.705 65.906 23.381 1.00 51.04 148 VAL A CA 1
ATOM 751 C C . VAL A 1 151 ? 17.837 66.898 23.616 1.00 50.94 148 VAL A C 1
ATOM 752 O O . VAL A 1 151 ? 17.703 68.057 23.263 1.00 52.34 148 VAL A O 1
ATOM 756 N N . GLN A 1 152 ? 18.961 66.461 24.166 1.00 49.99 149 GLN A N 1
ATOM 757 C CA . GLN A 1 152 ? 20.074 67.397 24.388 1.00 49.36 149 GLN A CA 1
ATOM 758 C C . GLN A 1 152 ? 20.741 67.890 23.119 1.00 47.57 149 GLN A C 1
ATOM 759 O O . GLN A 1 152 ? 21.086 69.041 23.011 1.00 47.34 149 GLN A O 1
ATOM 765 N N . ARG A 1 153 ? 20.927 67.022 22.147 1.00 46.31 150 ARG A N 1
ATOM 766 C CA . ARG A 1 153 ? 21.423 67.490 20.883 1.00 45.06 150 ARG A CA 1
ATOM 767 C C . ARG A 1 153 ? 20.501 68.535 20.188 1.00 45.43 150 ARG A C 1
ATOM 768 O O . ARG A 1 153 ? 20.969 69.589 19.725 1.00 45.37 150 ARG A O 1
ATOM 776 N N . VAL A 1 154 ? 19.204 68.228 20.126 1.00 45.19 151 VAL A N 1
ATOM 777 C CA . VAL A 1 154 ? 18.221 69.071 19.479 1.00 45.50 151 VAL A CA 1
ATOM 778 C C . VAL A 1 154 ? 18.096 70.414 20.220 1.00 46.03 151 VAL A C 1
ATOM 779 O O . VAL A 1 154 ? 17.934 71.469 19.612 1.00 46.15 151 VAL A O 1
ATOM 791 N N . GLU A 1 156 ? 20.421 71.874 21.836 1.00 47.54 153 GLU A N 1
ATOM 792 C CA . GLU A 1 156 ? 21.560 72.699 21.515 1.00 47.99 153 GLU A CA 1
ATOM 793 C C . GLU A 1 156 ? 21.593 73.115 20.040 1.00 48.17 153 GLU A C 1
ATOM 794 O O . GLU A 1 156 ? 21.677 74.310 19.726 1.00 47.76 153 GLU A O 1
ATOM 800 N N . VAL A 1 157 ? 21.456 72.147 19.142 1.00 48.30 154 VAL A N 1
ATOM 801 C CA . VAL A 1 157 ? 21.636 72.427 17.728 1.00 48.50 154 VAL A CA 1
ATOM 802 C C . VAL A 1 157 ? 20.559 73.323 17.142 1.00 49.46 154 VAL A C 1
ATOM 803 O O . VAL A 1 157 ? 20.856 74.131 16.269 1.00 49.69 154 VAL A O 1
ATOM 807 N N . ASP A 1 158 ? 19.331 73.197 17.644 1.00 49.98 155 ASP A N 1
ATOM 808 C CA . ASP A 1 158 ? 18.227 74.027 17.190 1.00 50.34 155 ASP A CA 1
ATOM 809 C C . ASP A 1 158 ? 17.879 75.175 18.125 1.00 50.72 155 ASP A C 1
ATOM 810 O O . ASP A 1 158 ? 17.025 76.022 17.795 1.00 50.89 155 ASP A O 1
ATOM 815 N N . CYS A 1 159 ? 18.528 75.215 19.290 1.00 50.66 156 CYS A N 1
ATOM 816 C CA . CYS A 1 159 ? 18.308 76.290 20.275 1.00 50.97 156 CYS A CA 1
ATOM 817 C C . CYS A 1 159 ? 16.878 76.387 20.674 1.00 50.17 156 CYS A C 1
ATOM 818 O O . CYS A 1 159 ? 16.304 77.463 20.615 1.00 50.50 156 CYS A O 1
ATOM 821 N N . ILE A 1 160 ? 16.282 75.274 21.054 1.00 49.71 157 ILE A N 1
ATOM 822 C CA . ILE A 1 160 ? 14.930 75.327 21.567 1.00 48.86 157 ILE A CA 1
ATOM 823 C C . ILE A 1 160 ? 14.980 74.780 22.966 1.00 48.77 157 ILE A C 1
ATOM 824 O O . ILE A 1 160 ? 16.037 74.298 23.381 1.00 49.15 157 ILE A O 1
ATOM 829 N N . ASP A 1 161 ? 13.899 74.899 23.722 1.00 48.19 158 ASP A N 1
ATOM 830 C CA . ASP A 1 161 ? 13.882 74.228 25.030 1.00 48.56 158 ASP A CA 1
ATOM 831 C C . ASP A 1 161 ? 13.539 72.704 25.033 1.00 48.60 158 ASP A C 1
ATOM 832 O O . ASP A 1 161 ? 13.310 72.069 23.979 1.00 47.60 158 ASP A O 1
ATOM 837 N N . GLU A 1 162 ? 13.543 72.138 26.237 1.00 49.02 159 GLU A N 1
ATOM 838 C CA . GLU A 1 162 ? 13.284 70.716 26.459 1.00 49.79 159 GLU A CA 1
ATOM 839 C C . GLU A 1 162 ? 11.943 70.260 25.820 1.00 50.26 159 GLU A C 1
ATOM 840 O O . GLU A 1 162 ? 11.925 69.275 25.047 1.00 49.65 159 GLU A O 1
ATOM 846 N N . GLU A 1 163 ? 10.851 70.988 26.134 1.00 50.68 160 GLU A N 1
ATOM 847 C CA . GLU A 1 163 ? 9.496 70.655 25.657 1.00 51.47 160 GLU A CA 1
ATOM 848 C C . GLU A 1 163 ? 9.458 70.769 24.152 1.00 52.17 160 GLU A C 1
ATOM 849 O O . GLU A 1 163 ? 9.100 69.827 23.454 1.00 53.15 160 GLU A O 1
ATOM 851 N N . ARG A 1 164 ? 9.879 71.911 23.647 1.00 52.48 161 ARG A N 1
ATOM 852 C CA . ARG A 1 164 ? 9.896 72.102 22.233 1.00 53.43 161 ARG A CA 1
ATOM 853 C C . ARG A 1 164 ? 10.711 71.016 21.541 1.00 53.88 161 ARG A C 1
ATOM 854 O O . ARG A 1 164 ? 10.319 70.551 20.458 1.00 53.90 161 ARG A O 1
ATOM 862 N N . ALA A 1 165 ? 11.819 70.595 22.175 1.00 54.18 162 ALA A N 1
ATOM 863 C CA . ALA A 1 165 ? 12.769 69.673 21.543 1.00 54.08 162 ALA A CA 1
ATOM 864 C C . ALA A 1 165 ? 12.129 68.312 21.426 1.00 54.79 162 ALA A C 1
ATOM 865 O O . ALA A 1 165 ? 12.170 67.679 20.361 1.00 55.26 162 ALA A O 1
ATOM 867 N N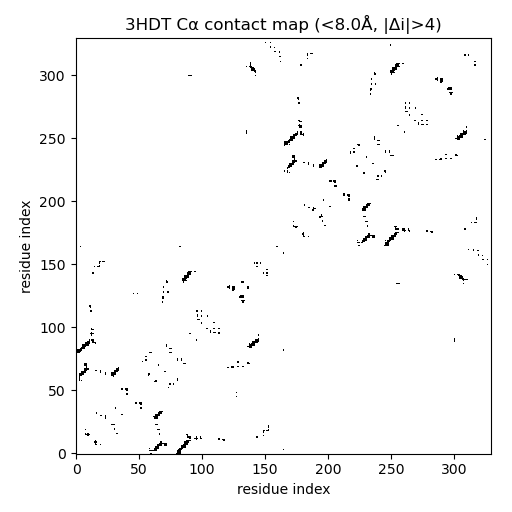 . LYS A 1 166 ? 11.489 67.885 22.513 1.00 55.28 163 LYS A N 1
ATOM 868 C CA . LYS A 1 166 ? 10.672 66.674 22.509 1.00 55.47 163 LYS A CA 1
ATOM 869 C C . LYS A 1 166 ? 9.639 66.703 21.410 1.00 55.91 163 LYS A C 1
ATOM 870 O O . LYS A 1 166 ? 9.582 65.794 20.610 1.00 57.01 163 LYS A O 1
ATOM 876 N N . ARG A 1 167 ? 8.824 67.743 21.345 1.00 55.73 164 ARG A N 1
ATOM 877 C CA . ARG A 1 167 ? 7.827 67.777 20.302 1.00 55.81 164 ARG A CA 1
ATOM 878 C C . ARG A 1 167 ? 8.421 67.721 18.887 1.00 56.04 164 ARG A C 1
ATOM 879 O O . ARG A 1 167 ? 7.823 67.141 17.981 1.00 56.69 164 ARG A O 1
ATOM 887 N N . ARG A 1 168 ? 9.592 68.311 18.687 1.00 56.12 165 ARG A N 1
ATOM 888 C CA . ARG A 1 168 ? 10.211 68.314 17.356 1.00 56.36 165 ARG A CA 1
ATOM 889 C C . ARG A 1 168 ? 10.649 66.915 16.920 1.00 56.47 165 ARG A C 1
ATOM 890 O O . ARG A 1 168 ? 10.416 66.497 15.776 1.00 56.18 165 ARG A O 1
ATOM 898 N N . ILE A 1 169 ? 11.295 66.208 17.850 1.00 56.19 166 ILE A N 1
ATOM 899 C CA . ILE A 1 169 ? 11.742 64.842 17.631 1.00 56.40 166 ILE A CA 1
ATOM 900 C C . ILE A 1 169 ? 10.584 63.912 17.238 1.00 56.45 166 ILE A C 1
ATOM 901 O O . ILE A 1 169 ? 10.708 63.174 16.253 1.00 56.74 166 ILE A O 1
ATOM 906 N N . LYS A 1 170 ? 9.477 63.968 17.994 1.00 56.03 167 LYS A N 1
ATOM 907 C CA . LYS A 1 170 ? 8.253 63.241 17.673 1.00 56.15 167 LYS A CA 1
ATOM 908 C C . LYS A 1 170 ? 7.826 63.549 16.244 1.00 56.32 167 LYS A C 1
ATOM 909 O O . LYS A 1 170 ? 7.512 62.629 15.466 1.00 56.51 167 LYS A O 1
ATOM 915 N N . LYS A 1 171 ? 7.840 64.843 15.904 1.00 55.51 168 LYS A N 1
ATOM 916 C CA . LYS A 1 171 ? 7.323 65.310 14.630 1.00 55.01 168 LYS A CA 1
ATOM 917 C C . LYS A 1 171 ? 8.183 64.933 13.408 1.00 54.73 168 LYS A C 1
ATOM 918 O O . LYS A 1 171 ? 7.650 64.442 12.404 1.00 54.35 168 LYS A O 1
ATOM 924 N N . ILE A 1 172 ? 9.493 65.179 13.466 1.00 54.23 169 ILE A N 1
ATOM 925 C CA . ILE A 1 172 ? 10.316 64.811 12.316 1.00 53.59 169 ILE A CA 1
ATOM 926 C C . ILE A 1 172 ? 10.399 63.296 12.160 1.00 53.39 169 ILE A C 1
ATOM 927 O O . ILE A 1 172 ? 10.476 62.798 11.053 1.00 53.10 169 ILE A O 1
ATOM 932 N N . GLU A 1 173 ? 10.350 62.575 13.273 1.00 53.21 170 GLU A N 1
ATOM 933 C CA . GLU A 1 173 ? 10.441 61.131 13.214 1.00 53.05 170 GLU A CA 1
ATOM 934 C C . GLU A 1 173 ? 9.148 60.588 12.620 1.00 53.28 170 GLU A C 1
ATOM 935 O O . GLU A 1 173 ? 9.184 59.664 11.804 1.00 53.51 170 GLU A O 1
ATOM 941 N N . LYS A 1 174 ? 8.019 61.211 12.974 1.00 53.51 171 LYS A N 1
ATOM 942 C CA . LYS A 1 174 ? 6.720 60.900 12.370 1.00 53.25 171 LYS A CA 1
ATOM 943 C C . LYS A 1 174 ? 6.786 61.095 10.844 1.00 53.09 171 LYS A C 1
ATOM 944 O O . LYS A 1 174 ? 6.305 60.269 10.075 1.00 52.97 171 LYS A O 1
ATOM 950 N N . GLU A 1 175 ? 7.423 62.178 10.422 1.00 52.74 172 GLU A N 1
ATOM 951 C CA . GLU A 1 175 ? 7.496 62.537 9.030 1.00 52.57 172 GLU A CA 1
ATOM 952 C C . GLU A 1 175 ? 8.307 61.530 8.259 1.00 52.18 172 GLU A C 1
ATOM 953 O O . GLU A 1 175 ? 7.970 61.151 7.139 1.00 52.22 172 GLU A O 1
ATOM 959 N N . ARG A 1 176 ? 9.389 61.106 8.873 1.00 51.97 173 ARG A N 1
ATOM 960 C CA . ARG A 1 176 ? 10.314 60.207 8.238 1.00 52.06 173 ARG A CA 1
ATOM 961 C C . ARG A 1 176 ? 9.700 58.805 8.104 1.00 52.80 173 ARG A C 1
ATOM 962 O O . ARG A 1 176 ? 9.790 58.158 7.046 1.00 52.94 173 ARG A O 1
ATOM 970 N N . LYS A 1 177 ? 9.051 58.378 9.186 1.00 53.32 174 LYS A N 1
ATOM 971 C CA . LYS A 1 177 ? 8.350 57.118 9.265 1.00 53.80 174 LYS A CA 1
ATOM 972 C C . LYS A 1 177 ? 7.238 57.066 8.230 1.00 53.85 174 LYS A C 1
ATOM 973 O O . LYS A 1 177 ? 7.212 56.166 7.410 1.00 54.47 174 LYS A O 1
ATOM 979 N N . GLU A 1 178 ? 6.349 58.046 8.246 1.00 53.65 175 GLU A N 1
ATOM 980 C CA . GLU A 1 178 ? 5.242 58.076 7.309 1.00 54.02 175 GLU A CA 1
ATOM 981 C C . GLU A 1 178 ? 5.685 58.178 5.837 1.00 53.79 175 GLU A C 1
ATOM 982 O O . GLU A 1 178 ? 5.074 57.582 4.929 1.00 53.38 175 GLU A O 1
ATOM 988 N N . TYR A 1 179 ? 6.753 58.930 5.607 1.00 53.47 176 TYR A N 1
ATOM 989 C CA . TYR A 1 179 ? 7.256 59.100 4.262 1.00 52.96 176 TYR A CA 1
ATOM 990 C C . TYR A 1 179 ? 7.613 57.724 3.751 1.00 53.03 176 TYR A C 1
ATOM 991 O O . TYR A 1 179 ? 7.143 57.294 2.670 1.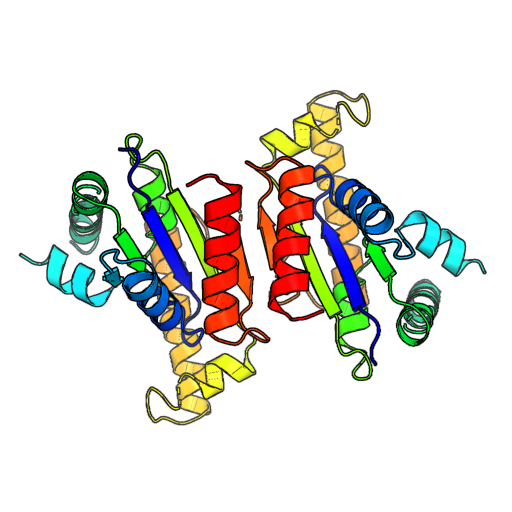00 53.50 176 TYR A O 1
ATOM 1000 N N . TYR A 1 180 ? 8.406 57.033 4.570 1.00 52.25 177 TYR A N 1
ATOM 1001 C CA . TYR A 1 180 ? 8.910 55.706 4.276 1.00 52.10 177 TYR A CA 1
ATOM 1002 C C . TYR A 1 180 ? 7.764 54.715 4.049 1.00 51.93 177 TYR A C 1
ATOM 1003 O O . TYR A 1 180 ? 7.708 54.023 3.029 1.00 51.65 177 TYR A O 1
ATOM 1012 N N . LYS A 1 181 ? 6.835 54.679 4.995 1.00 51.80 178 LYS A N 1
ATOM 1013 C CA . LYS A 1 181 ? 5.685 53.812 4.898 1.00 51.81 178 LYS A CA 1
ATOM 1014 C C . LYS A 1 181 ? 4.897 54.111 3.627 1.00 52.21 178 LYS A C 1
ATOM 1015 O O . LYS A 1 181 ? 4.461 53.187 2.928 1.00 52.44 178 LYS A O 1
ATOM 1021 N N . TYR A 1 182 ? 4.723 55.388 3.310 1.00 52.23 179 TYR A N 1
ATOM 1022 C CA . TYR A 1 182 ? 3.898 55.723 2.160 1.00 52.27 179 TYR A CA 1
ATOM 1023 C C . TYR A 1 182 ? 4.548 55.220 0.894 1.00 52.36 179 TYR A C 1
ATOM 1024 O O . TYR A 1 182 ? 3.860 54.742 -0.005 1.00 51.84 179 TYR A O 1
ATOM 1033 N N . PHE A 1 183 ? 5.873 55.327 0.812 1.00 52.33 180 PHE A N 1
ATOM 1034 C CA . PHE A 1 183 ? 6.515 55.095 -0.478 1.00 52.47 180 PHE A CA 1
ATOM 1035 C C . PHE A 1 183 ? 7.112 53.708 -0.685 1.00 52.90 180 PHE A C 1
ATOM 1036 O O . PHE A 1 183 ? 6.999 53.149 -1.776 1.00 53.14 180 PHE A O 1
ATOM 1044 N N . THR A 1 184 ? 7.728 53.152 0.354 1.00 53.05 181 THR A N 1
ATOM 1045 C CA . THR A 1 184 ? 8.301 51.825 0.272 1.00 53.16 181 THR A CA 1
ATOM 1046 C C . THR A 1 184 ? 7.252 50.764 0.576 1.00 53.55 181 THR A C 1
ATOM 1047 O O . THR A 1 184 ? 7.314 49.645 0.061 1.00 52.95 181 THR A O 1
ATOM 1051 N N . GLY A 1 185 ? 6.303 51.121 1.442 1.00 54.19 182 GLY A N 1
ATOM 1052 C CA . GLY A 1 185 ? 5.353 50.163 1.986 1.00 54.79 182 GLY A CA 1
ATOM 1053 C C . GLY A 1 185 ? 5.971 49.360 3.111 1.00 55.38 182 GLY A C 1
ATOM 1054 O O . GLY A 1 185 ? 5.294 48.568 3.755 1.00 55.75 182 GLY A O 1
ATOM 1055 N N . SER A 1 186 ? 7.264 49.546 3.340 1.00 55.76 183 SER A N 1
ATOM 1056 C CA . SER A 1 186 ? 7.919 48.900 4.453 1.00 56.62 183 SER A CA 1
ATOM 1057 C C . SER A 1 186 ? 7.976 49.851 5.643 1.00 56.70 183 SER A C 1
ATOM 1058 O O . SER A 1 186 ? 7.317 50.889 5.614 1.00 56.64 183 SER A O 1
ATOM 1061 N N . GLU A 1 187 ? 8.746 49.489 6.678 1.00 57.00 184 GLU A N 1
ATOM 1062 C CA . GLU A 1 187 ? 8.873 50.288 7.916 1.00 57.27 184 GLU A CA 1
ATOM 1063 C C . GLU A 1 187 ? 10.268 50.865 8.140 1.00 56.52 184 GLU A C 1
ATOM 1064 O O . GLU A 1 187 ? 11.258 50.128 8.242 1.00 56.95 184 GLU A O 1
ATOM 1070 N N . TRP A 1 188 ? 10.314 52.189 8.223 1.00 55.38 185 TRP A N 1
ATOM 1071 C CA . TRP A 1 188 ? 11.516 52.973 8.437 1.00 54.65 185 TRP A CA 1
ATOM 1072 C C . TRP A 1 188 ? 12.344 52.511 9.666 1.00 55.12 185 TRP A C 1
ATOM 1073 O O . TRP A 1 188 ? 13.584 52.450 9.636 1.00 53.87 185 TRP A O 1
ATOM 1084 N N . HIS A 1 189 ? 11.653 52.172 10.748 1.00 55.44 186 HIS A N 1
ATOM 1085 C CA . HIS A 1 189 ? 12.354 51.886 11.979 1.00 55.68 186 HIS A CA 1
ATOM 1086 C C . HIS A 1 189 ? 12.572 50.406 12.198 1.00 55.73 186 HIS A C 1
ATOM 1087 O O . HIS A 1 189 ? 12.666 49.961 13.335 1.00 55.98 186 HIS A O 1
ATOM 1094 N N . SER A 1 190 ? 12.688 49.641 11.117 1.00 56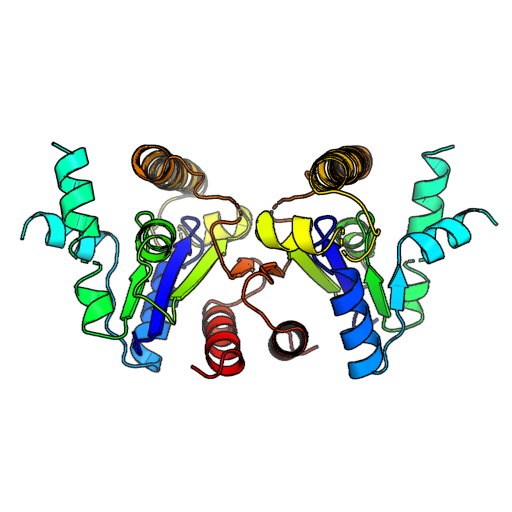.08 187 SER A N 1
ATOM 1095 C CA . SER A 1 190 ? 12.767 48.180 11.211 1.00 56.18 187 SER A CA 1
ATOM 1096 C C . SER A 1 190 ? 14.150 47.653 10.822 1.00 56.28 187 SER A C 1
ATOM 1097 O O . SER A 1 190 ? 14.660 47.960 9.738 1.00 56.87 187 SER A O 1
ATOM 1108 N N . LYS A 1 192 ? 15.396 44.838 9.660 1.00 54.12 189 LYS A N 1
ATOM 1109 C CA . LYS A 1 192 ? 15.413 44.187 8.353 1.00 53.15 189 LYS A CA 1
ATOM 1110 C C . LYS A 1 192 ? 15.792 45.094 7.212 1.00 52.28 189 LYS A C 1
ATOM 1111 O O . LYS A 1 192 ? 16.274 44.606 6.220 1.00 51.75 189 LYS A O 1
ATOM 1117 N N . ASN A 1 193 ? 15.576 46.402 7.359 1.00 52.09 190 ASN A N 1
ATOM 1118 C CA . ASN A 1 193 ? 15.794 47.367 6.268 1.00 51.92 190 ASN A CA 1
ATOM 1119 C C . ASN A 1 193 ? 17.190 47.957 6.120 1.00 51.92 190 ASN A C 1
ATOM 1120 O O . ASN A 1 193 ? 17.415 48.840 5.282 1.00 51.54 190 ASN A O 1
ATOM 1125 N N . TYR A 1 194 ? 18.126 47.400 6.899 1.00 52.44 191 TYR A N 1
ATOM 1126 C CA . TYR A 1 194 ? 19.486 47.932 7.118 1.00 52.07 191 TYR A CA 1
ATOM 1127 C C . TYR A 1 194 ? 20.498 46.817 7.314 1.00 51.56 191 TYR A C 1
ATOM 1128 O O . TYR A 1 194 ? 20.158 45.742 7.808 1.00 50.05 191 TYR A O 1
ATOM 1137 N N . ASP A 1 195 ? 21.754 47.122 6.976 1.00 51.69 192 ASP A N 1
ATOM 1138 C CA . ASP A 1 195 ? 22.881 46.262 7.298 1.00 51.52 192 ASP A CA 1
ATOM 1139 C C . ASP A 1 195 ? 23.378 46.539 8.688 1.00 52.24 192 ASP A C 1
ATOM 1140 O O . ASP A 1 195 ? 23.715 45.619 9.436 1.00 52.67 192 ASP A O 1
ATOM 1145 N N . LEU A 1 196 ? 23.385 47.801 9.083 1.00 52.16 193 LEU A N 1
ATOM 1146 C CA . LEU A 1 196 ? 23.964 48.086 10.363 1.00 51.51 193 LEU A CA 1
ATOM 1147 C C . LEU A 1 196 ? 23.254 49.223 11.045 1.00 51.03 193 LEU A C 1
ATOM 1148 O O . LEU A 1 196 ? 23.355 50.372 10.633 1.00 51.08 193 LEU A O 1
ATOM 1153 N N . PRO A 1 197 ? 22.481 48.896 12.076 1.00 51.01 194 PRO A N 1
ATOM 1154 C CA . PRO A 1 197 ? 21.965 49.963 12.897 1.00 51.11 194 PRO A CA 1
ATOM 1155 C C . PRO A 1 197 ? 22.949 50.233 14.007 1.00 51.45 194 PRO A C 1
ATOM 1156 O O . PRO A 1 197 ? 23.394 49.306 14.666 1.00 52.32 194 PRO A O 1
ATOM 1160 N N . ILE A 1 198 ? 23.306 51.494 14.208 1.00 51.80 195 ILE A N 1
ATOM 1161 C CA . ILE A 1 198 ? 24.224 51.848 15.293 1.00 51.24 195 ILE A CA 1
ATOM 1162 C C . ILE A 1 198 ? 23.527 52.621 16.398 1.00 50.90 195 ILE A C 1
ATOM 1163 O O . ILE A 1 198 ? 22.866 53.618 16.140 1.00 51.31 195 ILE A O 1
ATOM 1168 N N . ASN A 1 199 ? 23.624 52.105 17.612 1.00 50.26 196 ASN A N 1
ATOM 1169 C CA . ASN A 1 199 ? 23.216 52.823 18.802 1.00 50.02 196 ASN A CA 1
ATOM 1170 C C . ASN A 1 199 ? 24.339 53.791 19.200 1.00 49.58 196 ASN A C 1
ATOM 1171 O O . ASN A 1 199 ? 25.429 53.356 19.555 1.00 50.39 196 ASN A O 1
ATOM 1176 N N . THR A 1 200 ? 24.084 55.093 19.126 1.00 48.55 197 THR A N 1
ATOM 1177 C CA . THR A 1 200 ? 25.093 56.098 19.440 1.00 47.58 197 THR A CA 1
ATOM 1178 C C . THR A 1 200 ? 24.879 56.695 20.809 1.00 47.17 197 THR A C 1
ATOM 1179 O O . THR A 1 200 ? 25.520 57.686 21.164 1.00 46.83 197 THR A O 1
ATOM 1183 N N . THR A 1 201 ? 23.990 56.080 21.576 1.00 46.76 198 THR A N 1
ATOM 1184 C CA . THR A 1 201 ? 23.754 56.479 22.936 1.00 46.56 198 THR A CA 1
ATOM 1185 C C . THR A 1 201 ? 25.047 56.674 23.667 1.00 46.76 198 THR A C 1
ATOM 1186 O O . THR A 1 201 ? 25.198 57.706 24.320 1.00 47.17 198 THR A O 1
ATOM 1190 N N . LYS A 1 202 ? 25.978 55.725 23.533 1.00 46.34 199 LYS A N 1
ATOM 1191 C CA . LYS A 1 202 ? 27.330 55.872 24.129 1.00 46.52 199 LYS A CA 1
ATOM 1192 C C . LYS A 1 202 ? 28.513 56.063 23.136 1.00 46.64 199 LYS A C 1
ATOM 1193 O O . LYS A 1 202 ? 29.651 55.801 23.458 1.00 46.25 199 LYS A O 1
ATOM 1199 N N . LEU A 1 203 ? 28.239 56.540 21.934 1.00 47.57 200 LEU A N 1
ATOM 1200 C CA . LEU A 1 203 ? 29.306 56.907 21.010 1.00 48.39 200 LEU A CA 1
ATOM 1201 C C . LEU A 1 203 ? 29.331 58.413 20.666 1.00 48.98 200 LEU A C 1
ATOM 1202 O O . LEU A 1 203 ? 28.294 59.119 20.645 1.00 48.89 200 LEU A O 1
ATOM 1207 N N . THR A 1 204 ? 30.543 58.892 20.410 1.00 49.29 201 THR A N 1
ATOM 1208 C CA . THR A 1 204 ? 30.763 60.148 19.733 1.00 49.28 201 THR A CA 1
ATOM 1209 C C . THR A 1 204 ? 30.462 59.897 18.269 1.00 50.28 201 THR A C 1
ATOM 1210 O O . THR A 1 204 ? 30.517 58.755 17.788 1.00 51.07 201 THR A O 1
ATOM 1214 N N . LEU A 1 205 ? 30.136 60.962 17.560 1.00 51.34 202 LEU A N 1
ATOM 1215 C CA . LEU A 1 205 ? 29.824 60.899 16.137 1.00 52.72 202 LEU A CA 1
ATOM 1216 C C . LEU A 1 205 ? 31.039 60.386 15.366 1.00 53.68 202 LEU A C 1
ATOM 1217 O O . LEU A 1 205 ? 30.907 59.750 14.310 1.00 54.02 202 LEU A O 1
ATOM 1222 N N . GLU A 1 206 ? 32.213 60.662 15.927 1.00 54.17 203 GLU A N 1
ATOM 1223 C CA . GLU A 1 206 ? 33.464 60.219 15.379 1.00 54.87 203 GLU A CA 1
ATOM 1224 C C . GLU A 1 206 ? 33.602 58.714 15.518 1.00 54.54 203 GLU A C 1
ATOM 1225 O O . GLU A 1 206 ? 33.818 58.022 14.517 1.00 54.84 203 GLU A O 1
ATOM 1231 N N . GLU A 1 207 ? 33.478 58.195 16.742 1.00 53.91 204 GLU A N 1
ATOM 1232 C CA . GLU A 1 207 ? 33.519 56.758 16.927 1.00 53.34 204 GLU A CA 1
ATOM 1233 C C . GLU A 1 207 ? 32.563 56.132 15.920 1.00 53.35 204 GLU A C 1
ATOM 1234 O O . GLU A 1 207 ? 32.951 55.266 15.144 1.00 52.82 204 GLU A O 1
ATOM 1240 N N . THR A 1 208 ? 31.329 56.624 15.897 1.00 53.48 205 THR A N 1
ATOM 1241 C CA . THR A 1 208 ? 30.331 56.183 14.921 1.00 53.93 205 THR A CA 1
ATOM 1242 C C . THR A 1 208 ? 30.844 56.161 13.462 1.00 53.83 205 THR A C 1
ATOM 1243 O O . THR A 1 208 ? 30.808 55.133 12.786 1.00 53.82 205 THR A O 1
ATOM 1247 N N . ALA A 1 209 ? 31.350 57.289 13.001 1.00 53.48 206 ALA A N 1
ATOM 1248 C CA . ALA A 1 209 ? 31.974 57.340 11.708 1.00 53.57 206 ALA A CA 1
ATOM 1249 C C . ALA A 1 209 ? 33.021 56.218 11.531 1.00 54.23 206 ALA A C 1
ATOM 1250 O O . ALA A 1 209 ? 33.025 55.548 10.492 1.00 54.31 206 ALA A O 1
ATOM 1252 N N . GLU A 1 210 ? 33.881 55.993 12.533 1.00 54.46 207 GLU A N 1
ATOM 1253 C CA . GLU A 1 210 ? 34.935 54.959 12.418 1.00 55.08 207 GLU A CA 1
ATOM 1254 C C . GLU A 1 210 ? 34.385 53.555 12.367 1.00 55.04 207 GLU A C 1
ATOM 1255 O O . GLU A 1 210 ? 34.989 52.675 11.770 1.00 55.52 207 GLU A O 1
ATOM 1261 N N . LEU A 1 211 ? 33.265 53.326 13.047 1.00 55.25 208 LEU A N 1
ATOM 1262 C CA . LEU A 1 211 ? 32.632 52.020 13.030 1.00 54.28 208 LEU A CA 1
ATOM 1263 C C . LEU A 1 211 ? 32.183 51.755 11.611 1.00 54.34 208 LEU A C 1
ATOM 1264 O O . LEU A 1 211 ? 32.280 50.631 11.148 1.00 54.59 208 LEU A O 1
ATOM 1269 N N . ILE A 1 212 ? 31.702 52.788 10.919 1.00 54.09 209 ILE A N 1
ATOM 1270 C CA . ILE A 1 212 ? 31.266 52.615 9.537 1.00 54.22 209 ILE A CA 1
ATOM 1271 C C . ILE A 1 212 ? 32.476 52.336 8.666 1.00 54.29 209 ILE A C 1
ATOM 1272 O O . ILE A 1 212 ? 32.380 51.645 7.657 1.00 54.64 209 ILE A O 1
ATOM 1277 N N . LYS A 1 213 ? 33.616 52.878 9.057 1.00 54.22 210 LYS A N 1
ATOM 1278 C CA . LYS A 1 213 ? 34.828 52.650 8.314 1.00 54.68 210 LYS A CA 1
ATOM 1279 C C . LYS A 1 213 ? 35.354 51.276 8.642 1.00 54.70 210 LYS A C 1
ATOM 1280 O O . LYS A 1 213 ? 35.731 50.526 7.736 1.00 55.97 210 LYS A O 1
ATOM 1286 N N . ALA A 1 214 ? 35.360 50.920 9.920 1.00 53.86 211 ALA A N 1
ATOM 1287 C CA . ALA A 1 214 ? 35.682 49.565 10.283 1.00 53.35 211 ALA A CA 1
ATOM 1288 C C . ALA A 1 214 ? 34.918 48.627 9.345 1.00 53.42 211 ALA A C 1
ATOM 1289 O O . ALA A 1 214 ? 35.477 47.638 8.846 1.00 53.92 211 ALA A O 1
ATOM 1291 N N . TYR A 1 215 ? 33.674 48.980 9.048 1.00 52.90 212 TYR A N 1
ATOM 1292 C CA . TYR A 1 215 ? 32.811 48.116 8.268 1.00 53.51 212 TYR A CA 1
ATOM 1293 C C . TYR A 1 215 ? 33.155 48.073 6.767 1.00 54.25 212 TYR A C 1
ATOM 1294 O O . TYR A 1 215 ? 33.395 46.986 6.215 1.00 53.94 212 TYR A O 1
ATOM 1303 N N . ILE A 1 216 ? 33.195 49.242 6.117 1.00 54.55 213 ILE A N 1
ATOM 1304 C CA . ILE A 1 216 ? 33.685 49.335 4.735 1.00 55.09 213 ILE A CA 1
ATOM 1305 C C . ILE A 1 216 ? 34.959 48.528 4.516 1.00 55.05 213 ILE A C 1
ATOM 1306 O O . ILE A 1 216 ? 35.104 47.858 3.495 1.00 54.78 213 ILE A O 1
ATOM 1311 N N . ARG A 1 217 ? 35.879 48.608 5.476 1.00 55.21 214 ARG A N 1
ATOM 1312 C CA . ARG A 1 217 ? 37.130 47.854 5.405 1.00 55.59 214 ARG A CA 1
ATOM 1313 C C . ARG A 1 217 ? 36.927 46.327 5.423 1.00 55.65 214 ARG A C 1
ATOM 1314 O O . ARG A 1 217 ? 37.394 45.650 4.515 1.00 55.31 214 ARG A O 1
ATOM 1322 N N . LEU A 1 218 ? 36.229 45.797 6.439 1.00 55.62 215 LEU A N 1
ATOM 1323 C CA . LEU A 1 218 ? 35.917 44.351 6.527 1.00 55.13 215 LEU A CA 1
ATOM 1324 C C . LEU A 1 218 ? 35.417 43.815 5.215 1.00 54.66 215 LEU A C 1
ATOM 1325 O O . LEU A 1 218 ? 35.880 42.797 4.771 1.00 54.20 215 LEU A O 1
ATOM 1330 N N . LYS A 1 219 ? 34.439 44.499 4.628 1.00 54.64 216 LYS A N 1
ATOM 1331 C CA . LYS A 1 219 ? 33.820 44.099 3.375 1.00 54.66 216 LYS A CA 1
ATOM 1332 C C . LYS A 1 219 ? 34.795 44.075 2.213 1.00 55.22 216 LYS A C 1
ATOM 1333 O O . LYS A 1 219 ? 34.490 43.538 1.139 1.00 54.98 216 LYS A O 1
ATOM 1339 N N . GLY A 1 220 ? 35.972 44.645 2.450 1.00 55.83 217 GLY A N 1
ATOM 1340 C CA . GLY A 1 220 ? 36.999 44.774 1.442 1.00 56.25 217 GLY A CA 1
ATOM 1341 C C . GLY A 1 220 ? 36.657 45.877 0.464 1.00 57.01 217 GLY A C 1
ATOM 1342 O O . GLY A 1 220 ? 37.055 45.826 -0.676 1.00 57.41 217 GLY A O 1
ATOM 1343 N N . PHE A 1 221 ? 35.897 46.873 0.879 1.00 58.21 218 PHE A N 1
ATOM 1344 C CA . PHE A 1 221 ? 35.535 47.934 -0.056 1.00 59.36 218 PHE A CA 1
ATOM 1345 C C . PHE A 1 221 ? 36.482 49.129 0.091 1.00 60.95 218 PHE A C 1
ATOM 1346 O O . PHE A 1 221 ? 36.135 50.245 -0.290 1.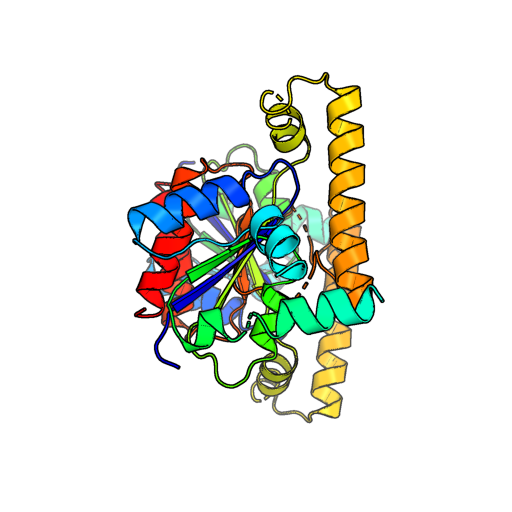00 61.32 218 PHE A O 1
ATOM 1362 N N . ASN B 1 12 ? 34.596 44.853 37.979 1.00 70.85 9 ASN B N 1
ATOM 1363 C CA . ASN B 1 12 ? 35.201 43.961 36.946 1.00 70.56 9 ASN B CA 1
ATOM 1364 C C . ASN B 1 12 ? 35.503 44.803 35.718 1.00 69.98 9 ASN B C 1
ATOM 1365 O O . ASN B 1 12 ? 34.658 45.597 35.277 1.00 71.20 9 ASN B O 1
ATOM 1367 N N . LYS B 1 13 ? 36.717 44.672 35.202 1.00 68.50 10 LYS B N 1
ATOM 1368 C CA . LYS B 1 13 ? 37.040 45.210 33.906 1.00 66.91 10 LYS B CA 1
ATOM 1369 C C . LYS B 1 13 ? 36.884 44.071 32.895 1.00 65.98 10 LYS B C 1
ATOM 1370 O O . LYS B 1 13 ? 37.380 44.168 31.778 1.00 66.20 10 LYS B O 1
ATOM 1372 N N . ASN B 1 14 ? 36.184 43.001 33.298 1.00 64.53 11 ASN B N 1
ATOM 1373 C CA . ASN B 1 14 ? 35.940 41.815 32.457 1.00 63.47 11 ASN B CA 1
ATOM 1374 C C . ASN B 1 14 ? 35.085 42.114 31.238 1.00 62.81 11 ASN B C 1
ATOM 1375 O O . ASN B 1 14 ? 34.068 42.821 31.349 1.00 63.41 11 ASN B O 1
ATOM 1380 N N . LEU B 1 15 ? 35.475 41.589 30.079 1.00 61.13 12 LEU B N 1
ATOM 1381 C CA . LEU B 1 15 ? 34.750 41.895 28.864 1.00 59.50 12 LEU B CA 1
ATOM 1382 C C . LEU B 1 15 ? 33.583 40.966 28.828 1.00 59.17 12 LEU B C 1
ATOM 1383 O O . LEU B 1 15 ? 33.776 39.757 28.880 1.00 59.05 12 LEU B O 1
ATOM 1388 N N . ILE B 1 16 ? 32.371 41.511 28.767 1.00 58.35 13 ILE B N 1
ATOM 1389 C CA . ILE B 1 16 ? 31.202 40.654 28.668 1.00 57.91 13 ILE B CA 1
ATOM 1390 C C . ILE B 1 16 ? 30.456 40.968 27.378 1.00 58.04 13 ILE B C 1
ATOM 1391 O O . ILE B 1 16 ? 30.124 42.130 27.122 1.00 58.94 13 ILE B O 1
ATOM 1396 N N . ILE B 1 17 ? 30.220 39.940 26.562 1.00 57.14 14 ILE B N 1
ATOM 1397 C CA . ILE B 1 17 ? 29.426 40.061 25.349 1.00 56.40 14 ILE B CA 1
ATOM 1398 C C . ILE B 1 17 ? 28.153 39.241 25.518 1.00 56.20 14 ILE B C 1
ATOM 1399 O O . ILE B 1 17 ? 28.218 38.110 26.008 1.00 56.46 14 ILE B O 1
ATOM 1404 N N . THR B 1 18 ? 27.007 39.796 25.116 1.00 55.41 15 THR B N 1
ATOM 1405 C CA . THR B 1 18 ? 25.754 39.043 25.093 1.00 54.76 15 THR B CA 1
ATOM 1406 C C . THR B 1 18 ? 25.174 39.054 23.690 1.00 55.03 15 THR B C 1
ATOM 1407 O O . THR B 1 18 ? 25.052 40.115 23.069 1.00 55.78 15 THR B O 1
ATOM 1411 N N . ILE B 1 19 ? 24.836 37.880 23.169 1.00 54.62 16 ILE B N 1
ATOM 1412 C CA . ILE B 1 19 ? 24.278 37.825 21.828 1.00 54.34 16 ILE B CA 1
ATOM 1413 C C . ILE B 1 19 ? 22.877 37.298 21.866 1.00 54.04 16 ILE B C 1
ATOM 1414 O O . ILE B 1 19 ? 22.658 36.216 22.371 1.00 54.08 16 ILE B O 1
ATOM 1419 N N . GLU B 1 20 ? 21.935 38.062 21.338 1.00 53.53 17 GLU B N 1
ATOM 1420 C CA . GLU B 1 20 ? 20.580 37.576 21.191 1.00 54.04 17 GLU B CA 1
ATOM 1421 C C . GLU B 1 20 ? 20.249 37.589 19.719 1.00 53.39 17 GLU B C 1
ATOM 1422 O O . GLU B 1 20 ? 20.891 38.299 18.942 1.00 54.00 17 GLU B O 1
ATOM 1428 N N . ARG B 1 21 ? 19.274 36.796 19.302 1.00 52.09 18 ARG B N 1
ATOM 1429 C CA . ARG B 1 21 ? 19.110 36.613 17.871 1.00 51.77 18 ARG B CA 1
ATOM 1430 C C . ARG B 1 21 ? 17.796 35.997 17.470 1.00 51.20 18 ARG B C 1
ATOM 1431 O O . ARG B 1 21 ? 17.154 35.289 18.269 1.00 50.80 18 ARG B O 1
ATOM 1439 N N . GLU B 1 22 ? 17.447 36.237 16.201 1.00 49.63 19 GLU B N 1
ATOM 1440 C CA . GLU B 1 22 ? 16.392 35.538 15.531 1.00 48.43 19 GLU B CA 1
ATOM 1441 C C . GLU B 1 22 ? 16.773 34.081 15.391 1.00 48.15 19 GLU B C 1
ATOM 1442 O O . GLU B 1 22 ? 17.930 33.763 15.263 1.00 47.19 19 GLU B O 1
ATOM 1448 N N . TYR B 1 23 ? 15.790 33.194 15.447 1.00 48.96 20 TYR B N 1
ATOM 1449 C CA . TYR B 1 23 ? 16.021 31.774 15.197 1.00 50.06 20 TYR B CA 1
ATOM 1450 C C . TYR B 1 23 ? 16.435 31.605 13.731 1.00 50.68 20 TYR B C 1
ATOM 1451 O O . TYR B 1 23 ? 15.746 32.085 12.817 1.00 50.83 20 TYR B O 1
ATOM 1460 N N . GLY B 1 24 ? 17.567 30.947 13.506 1.00 51.21 21 GLY B N 1
ATOM 1461 C CA . GLY B 1 24 ? 18.040 30.721 12.141 1.00 52.35 21 GLY B CA 1
ATOM 1462 C C . GLY B 1 24 ? 19.014 31.775 11.660 1.00 52.93 21 GLY B C 1
ATOM 1463 O O . GLY B 1 24 ? 19.324 31.855 10.473 1.00 53.20 21 GLY B O 1
ATOM 1464 N N . SER B 1 25 ? 19.496 32.589 12.584 1.00 53.38 22 SER B N 1
ATOM 1465 C CA . SER B 1 25 ? 20.405 33.653 12.241 1.00 54.65 22 SER B CA 1
ATOM 1466 C C . SER B 1 25 ? 21.866 33.244 12.514 1.00 55.15 22 SER B C 1
ATOM 1467 O O . SER B 1 25 ? 22.798 33.928 12.088 1.00 55.58 22 SER B O 1
ATOM 1470 N N . GLY B 1 26 ? 22.075 32.133 13.217 1.00 55.66 23 GLY B N 1
ATOM 1471 C CA . GLY B 1 26 ? 23.436 31.718 13.585 1.00 55.52 23 GLY B CA 1
ATOM 1472 C C . GLY B 1 26 ? 24.071 32.664 14.584 1.00 55.24 23 GLY B C 1
ATOM 1473 O O . GLY B 1 26 ? 25.254 32.916 14.541 1.00 55.16 23 GLY B O 1
ATOM 1474 N N . GLY B 1 27 ? 23.254 33.211 15.470 1.00 55.68 24 GLY B N 1
ATOM 1475 C CA . GLY B 1 27 ? 23.738 33.997 16.588 1.00 55.53 24 GLY B CA 1
ATOM 1476 C C . GLY B 1 27 ? 24.674 33.175 17.436 1.00 55.76 24 GLY B C 1
ATOM 1477 O O . GLY B 1 27 ? 25.781 33.609 17.731 1.00 56.33 24 GLY B O 1
ATOM 1478 N N . ARG B 1 28 ? 24.258 31.968 17.788 1.00 56.10 25 ARG B N 1
ATOM 1479 C CA . ARG B 1 28 ? 25.147 30.997 18.468 1.00 56.63 25 ARG B CA 1
ATOM 1480 C C . ARG B 1 28 ? 26.477 30.684 17.761 1.00 56.34 25 ARG B C 1
ATOM 1481 O O . ARG B 1 28 ? 27.545 30.642 18.413 1.00 56.64 25 ARG B O 1
ATOM 1489 N N . ILE B 1 29 ? 26.400 30.458 16.444 1.00 55.97 26 ILE B N 1
ATOM 1490 C CA . ILE B 1 29 ? 27.573 30.213 15.616 1.00 55.83 26 ILE B CA 1
ATOM 1491 C C . ILE B 1 29 ? 28.565 31.309 15.863 1.00 56.20 26 ILE B C 1
ATOM 1492 O O . ILE B 1 29 ? 29.684 31.040 16.302 1.00 56.15 26 ILE B O 1
ATOM 1497 N N . VAL B 1 30 ? 28.122 32.546 15.616 1.00 56.54 27 VAL B N 1
ATOM 1498 C CA . VAL B 1 30 ? 28.922 33.759 15.831 1.00 56.37 27 VAL B CA 1
ATOM 1499 C C . VAL B 1 30 ? 29.416 33.824 17.270 1.00 57.12 27 VAL B C 1
ATOM 1500 O O . VAL B 1 30 ? 30.573 34.176 17.510 1.00 57.10 27 VAL B O 1
ATOM 1504 N N . GLY B 1 31 ? 28.557 33.464 18.220 1.00 57.66 28 GLY B N 1
ATOM 1505 C CA . GLY B 1 31 ? 28.966 33.427 19.624 1.00 58.90 28 GLY B CA 1
ATOM 1506 C C . GLY B 1 31 ? 30.157 32.497 19.847 1.00 59.82 28 GLY B C 1
ATOM 1507 O O . GLY B 1 31 ? 31.098 32.836 20.598 1.00 59.90 28 GLY B O 1
ATOM 1508 N N . LYS B 1 32 ? 30.133 31.335 19.196 1.00 59.72 29 LYS B N 1
ATOM 1509 C CA . LYS B 1 32 ? 31.216 30.378 19.391 1.00 60.50 29 LYS B CA 1
ATOM 1510 C C . LYS B 1 32 ? 32.542 30.808 18.786 1.00 60.41 29 LYS B C 1
ATOM 1511 O O . LYS B 1 32 ? 33.565 30.680 19.443 1.00 61.03 29 LYS B O 1
ATOM 1517 N N . LYS B 1 33 ? 32.527 31.313 17.553 1.00 60.42 30 LYS B N 1
ATOM 1518 C CA . LYS B 1 33 ? 33.746 31.761 16.877 1.00 60.40 30 LYS B CA 1
ATOM 1519 C C . LYS B 1 33 ? 34.494 32.745 17.761 1.00 60.36 30 LYS B C 1
ATOM 1520 O O . LYS B 1 33 ? 35.655 32.545 18.087 1.00 60.11 30 LYS B O 1
ATOM 1526 N N . LEU B 1 34 ? 33.795 33.805 18.149 1.00 60.58 31 LEU B N 1
ATOM 1527 C CA . LEU B 1 34 ? 34.276 34.766 19.122 1.00 60.62 31 LEU B CA 1
ATOM 1528 C C . LEU B 1 34 ? 34.799 34.117 20.382 1.00 60.80 31 LEU B C 1
ATOM 1529 O O . LEU B 1 34 ? 35.920 34.416 20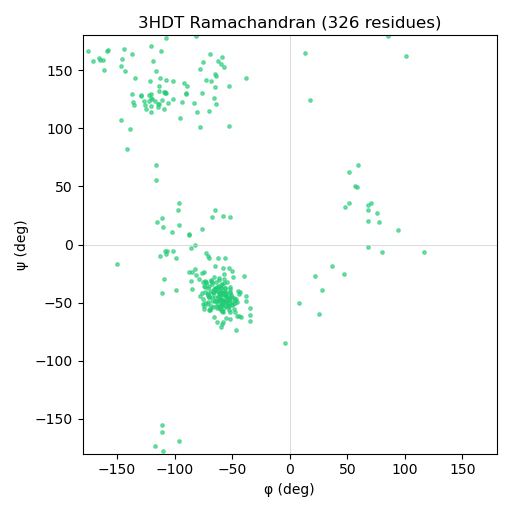.792 1.00 61.30 31 LEU B O 1
ATOM 1534 N N . ALA B 1 35 ? 34.004 33.241 20.998 1.00 60.69 32 ALA B N 1
ATOM 1535 C CA . ALA B 1 35 ? 34.468 32.509 22.177 1.00 60.72 32 ALA B CA 1
ATOM 1536 C C . ALA B 1 35 ? 35.849 31.932 21.921 1.00 60.82 32 ALA B C 1
ATOM 1537 O O . ALA B 1 35 ? 36.782 32.269 22.645 1.00 60.89 32 ALA B O 1
ATOM 1539 N N . GLU B 1 36 ? 35.997 31.106 20.880 1.00 61.26 33 GLU B N 1
ATOM 1540 C CA . GLU B 1 36 ? 37.322 30.563 20.512 1.00 61.60 33 GLU B CA 1
ATOM 1541 C C . GLU B 1 36 ? 38.225 31.742 20.210 1.00 62.01 33 GLU B C 1
ATOM 1542 O O . GLU B 1 36 ? 39.072 32.084 21.025 1.00 62.34 33 GLU B O 1
ATOM 1544 N N . GLU B 1 37 ? 37.976 32.421 19.094 1.00 62.35 34 GLU B N 1
ATOM 1545 C CA . GLU B 1 37 ? 38.836 33.502 18.608 1.00 62.61 34 GLU B CA 1
ATOM 1546 C C . GLU B 1 37 ? 39.400 34.436 19.658 1.00 62.43 34 GLU B C 1
ATOM 1547 O O . GLU B 1 37 ? 40.460 35.013 19.449 1.00 62.86 34 GLU B O 1
ATOM 1553 N N . LEU B 1 38 ? 38.711 34.587 20.784 1.00 62.50 35 LEU B N 1
ATOM 1554 C CA . LEU B 1 38 ? 39.153 35.529 21.816 1.00 62.60 35 LEU B CA 1
ATOM 1555 C C . LEU B 1 38 ? 39.710 34.888 23.087 1.00 62.90 35 LEU B C 1
ATOM 1556 O O . LEU B 1 38 ? 40.192 35.590 23.970 1.00 62.92 35 LEU B O 1
ATOM 1561 N N . GLY B 1 39 ? 39.624 33.565 23.177 1.00 63.13 36 GLY B N 1
ATOM 1562 C CA . GLY B 1 39 ? 40.076 32.826 24.352 1.00 63.69 36 GLY B CA 1
ATOM 1563 C C . GLY B 1 39 ? 39.194 33.037 25.565 1.00 64.18 36 GLY B C 1
ATOM 1564 O O . GLY B 1 39 ? 39.678 33.051 26.687 1.00 64.78 36 GLY B O 1
ATOM 1565 N N . ILE B 1 40 ? 37.897 33.172 25.324 1.00 64.58 37 ILE B N 1
ATOM 1566 C CA . ILE B 1 40 ? 36.906 33.594 26.303 1.00 64.75 37 ILE B CA 1
ATOM 1567 C C . ILE B 1 40 ? 35.859 32.479 26.411 1.00 64.88 37 ILE B C 1
ATOM 1568 O O . ILE B 1 40 ? 35.471 31.888 25.393 1.00 65.10 37 ILE B O 1
ATOM 1573 N N . HIS B 1 41 ? 35.380 32.207 27.625 1.00 64.99 38 HIS B N 1
ATOM 1574 C CA . HIS B 1 41 ? 34.300 31.219 27.838 1.00 64.91 38 HIS B CA 1
ATOM 1575 C C . HIS B 1 41 ? 32.971 31.569 27.156 1.00 64.75 38 HIS B C 1
ATOM 1576 O O . HIS B 1 41 ? 32.700 32.745 26.872 1.00 65.11 38 HIS B O 1
ATOM 1583 N N . PHE B 1 42 ? 32.140 30.550 26.928 1.00 64.19 39 PHE B N 1
ATOM 1584 C CA . PHE B 1 42 ? 30.923 30.664 26.111 1.00 63.70 39 PHE B CA 1
ATOM 1585 C C . PHE B 1 42 ? 29.696 29.950 26.737 1.00 63.86 39 PHE B C 1
ATOM 1586 O O . PHE B 1 42 ? 29.790 28.801 27.100 1.00 63.89 39 PHE B O 1
ATOM 1594 N N . TYR B 1 43 ? 28.548 30.618 26.852 1.00 64.70 40 TYR B N 1
ATOM 1595 C CA . TYR B 1 43 ? 27.376 30.036 27.536 1.00 65.63 40 TYR B CA 1
ATOM 1596 C C . TYR B 1 43 ? 26.072 30.258 26.785 1.00 66.68 40 TYR B C 1
ATOM 1597 O O . TYR B 1 43 ? 25.686 31.398 26.550 1.00 67.30 40 TYR B O 1
ATOM 1606 N N . ASP B 1 44 ? 25.371 29.178 26.446 1.00 67.92 41 ASP B N 1
ATOM 1607 C CA . ASP B 1 44 ? 24.110 29.267 25.698 1.00 69.24 41 ASP B CA 1
ATOM 1608 C C . ASP B 1 44 ? 22.852 28.957 26.542 1.00 70.12 41 ASP B C 1
ATOM 1609 O O . ASP B 1 44 ? 22.963 28.613 27.737 1.00 70.15 41 ASP B O 1
ATOM 1614 N N . ASP B 1 45 ? 21.671 29.070 25.908 1.00 71.19 42 ASP B N 1
ATOM 1615 C CA . ASP B 1 45 ? 20.375 28.704 26.525 1.00 72.36 42 ASP B CA 1
ATOM 1616 C C . ASP B 1 45 ? 20.485 27.392 27.264 1.00 72.73 42 ASP B C 1
ATOM 1617 O O . ASP B 1 45 ? 20.278 27.323 28.467 1.00 72.66 42 ASP B O 1
ATOM 1622 N N . ASP B 1 46 ? 20.815 26.355 26.502 1.00 73.22 43 ASP B N 1
ATOM 1623 C CA . ASP B 1 46 ? 20.804 24.988 26.983 1.00 73.80 43 ASP B CA 1
ATOM 1624 C C . ASP B 1 46 ? 21.726 24.751 28.170 1.00 73.60 43 ASP B C 1
ATOM 1625 O O . ASP B 1 46 ? 21.327 24.057 29.091 1.00 73.78 43 ASP B O 1
ATOM 1630 N N . ILE B 1 47 ? 22.935 25.324 28.166 1.00 73.62 44 ILE B N 1
ATOM 1631 C CA . ILE B 1 47 ? 23.819 25.204 29.339 1.00 73.54 44 ILE B CA 1
ATOM 1632 C C . ILE B 1 47 ? 23.192 25.953 30.494 1.00 73.79 44 ILE B C 1
ATOM 1633 O O . ILE B 1 47 ? 23.210 25.475 31.628 1.00 73.32 44 ILE B O 1
ATOM 1638 N N . LEU B 1 48 ? 22.645 27.132 30.196 1.00 74.24 45 LEU B N 1
ATOM 1639 C CA . LEU B 1 48 ? 21.919 27.914 31.202 1.00 74.82 45 LEU B CA 1
ATOM 1640 C C . LEU B 1 48 ? 20.678 27.132 31.690 1.00 75.00 45 LEU B C 1
ATOM 1641 O O . LEU B 1 48 ? 20.426 27.048 32.902 1.00 75.11 45 LEU B O 1
ATOM 1643 N N . LYS B 1 49 ? 19.931 26.545 30.745 1.00 75.02 46 LYS B N 1
ATOM 1644 C CA . LYS B 1 49 ? 18.762 25.712 31.056 1.00 74.80 46 LYS B CA 1
ATOM 1645 C C . LYS B 1 49 ? 19.142 24.639 32.074 1.00 74.52 46 LYS B C 1
ATOM 1646 O O . LYS B 1 49 ? 18.661 24.667 33.211 1.00 74.64 46 LYS B O 1
ATOM 1648 N N . LEU B 1 50 ? 20.040 23.734 31.683 1.00 74.09 47 LEU B N 1
ATOM 1649 C CA . LEU B 1 50 ? 20.513 22.676 32.576 1.00 73.82 47 LEU B CA 1
ATOM 1650 C C . LEU B 1 50 ? 21.137 23.268 33.836 1.00 73.71 47 LEU B C 1
ATOM 1651 O O . LEU B 1 50 ? 21.236 22.602 34.864 1.00 73.64 47 LEU B O 1
ATOM 1653 N N . ALA B 1 51 ? 21.537 24.533 33.753 1.00 73.67 48 ALA B N 1
ATOM 1654 C CA . ALA B 1 51 ? 22.200 25.196 34.869 1.00 73.66 48 ALA B CA 1
ATOM 1655 C C . ALA B 1 51 ? 21.242 25.464 36.022 1.00 73.66 48 ALA B C 1
ATOM 1656 O O . ALA B 1 51 ? 21.499 25.030 37.150 1.00 73.58 48 ALA B O 1
ATOM 1658 N N . SER B 1 52 ? 20.147 26.172 35.723 1.00 73.71 49 SER B N 1
ATOM 1659 C CA . SER B 1 52 ? 19.133 26.532 36.715 1.00 73.58 49 SER B CA 1
ATOM 1660 C C . SER B 1 52 ? 18.760 25.319 37.560 1.00 73.57 49 SER B C 1
ATOM 1661 O O . SER B 1 52 ? 19.187 25.223 38.711 1.00 73.61 49 SER B O 1
ATOM 1663 N N . GLU B 1 53 ? 18.012 24.384 36.973 1.00 73.64 50 GLU B N 1
ATOM 1664 C CA . GLU B 1 53 ? 17.637 23.120 37.624 1.00 73.88 50 GLU B CA 1
ATOM 1665 C C . GLU B 1 53 ? 18.252 22.879 39.020 1.00 74.08 50 GLU B C 1
ATOM 1666 O O . GLU B 1 53 ? 17.607 23.185 40.025 1.00 74.37 50 GLU B O 1
ATOM 1668 N N . LYS B 1 54 ? 19.480 22.352 39.094 1.00 74.18 51 LYS B N 1
ATOM 1669 C CA . LYS B 1 54 ? 20.123 22.060 40.398 1.00 74.25 51 LYS B CA 1
ATOM 1670 C C . LYS B 1 54 ? 21.386 22.890 40.628 1.00 74.27 51 LYS B C 1
ATOM 1671 O O . LYS B 1 54 ? 21.313 24.065 40.989 1.00 74.19 51 LYS B O 1
ATOM 1673 N N . SER B 1 97 ? 8.914 27.451 40.224 1.00 61.72 94 SER B N 1
ATOM 1674 C CA . SER B 1 97 ? 8.119 28.249 39.300 1.00 62.02 94 SER B CA 1
ATOM 1675 C C . SER B 1 97 ? 8.826 28.358 37.955 1.00 62.33 94 SER B C 1
ATOM 1676 O O . SER B 1 97 ? 10.009 28.041 37.848 1.00 62.48 94 SER B O 1
ATOM 1678 N N . PRO B 1 98 ? 8.099 28.790 36.926 1.00 62.68 95 PRO B N 1
ATOM 1679 C CA . PRO B 1 98 ? 8.726 29.224 35.677 1.00 63.23 95 PRO B CA 1
ATOM 1680 C C . PRO B 1 98 ? 9.384 30.581 35.955 1.00 63.67 95 PRO B C 1
ATOM 1681 O O . PRO B 1 98 ? 10.134 31.114 35.134 1.00 64.00 95 PRO B O 1
ATOM 1683 N N . GLU B 1 99 ? 9.121 31.107 37.148 1.00 64.00 96 GLU B N 1
ATOM 1684 C CA . GLU B 1 99 ? 9.471 32.475 37.507 1.00 64.20 96 GLU B CA 1
ATOM 1685 C C . GLU B 1 99 ? 10.596 32.560 38.550 1.00 64.50 96 GLU B C 1
ATOM 1686 O O . GLU B 1 99 ? 11.488 33.410 38.431 1.00 64.70 96 GLU B O 1
ATOM 1692 N N . ASN B 1 100 ? 10.550 31.696 39.570 1.00 64.52 97 ASN B N 1
ATOM 1693 C CA . ASN B 1 100 ? 11.725 31.442 40.411 1.00 64.33 97 ASN B CA 1
ATOM 1694 C C . ASN B 1 100 ? 12.930 31.068 39.524 1.00 64.27 97 ASN B C 1
ATOM 1695 O O . ASN B 1 100 ? 14.038 31.614 39.681 1.00 64.47 97 ASN B O 1
ATOM 1700 N N . LEU B 1 101 ? 12.669 30.158 38.576 1.00 63.67 98 LEU B N 1
ATOM 1701 C CA . LEU B 1 101 ? 13.617 29.693 37.556 1.00 62.91 98 LEU B CA 1
ATOM 1702 C C . LEU B 1 101 ? 14.436 30.823 36.925 1.00 62.24 98 LEU B C 1
ATOM 1703 O O . LEU B 1 101 ? 15.636 30.661 36.693 1.00 62.49 98 LEU B O 1
ATOM 1708 N N . PHE B 1 102 ? 13.790 31.954 36.646 1.00 61.15 99 PHE B N 1
ATOM 1709 C CA . PHE B 1 102 ? 14.455 33.078 35.987 1.00 60.08 99 PHE B CA 1
ATOM 1710 C C . PHE B 1 102 ? 15.375 33.864 36.915 1.00 59.73 99 PHE B C 1
ATOM 1711 O O . PHE B 1 102 ? 16.468 34.265 36.528 1.00 59.21 99 PHE B O 1
ATOM 1719 N N . LYS B 1 103 ? 14.911 34.086 38.137 1.00 59.71 100 LYS B N 1
ATOM 1720 C CA . LYS B 1 103 ? 15.679 34.793 39.152 1.00 59.64 100 LYS B CA 1
ATOM 1721 C C . LYS B 1 103 ? 16.968 34.058 39.481 1.00 59.52 100 LYS B C 1
ATOM 1722 O O . LYS B 1 103 ? 18.019 34.687 39.663 1.00 59.36 100 LYS B O 1
ATOM 1728 N N . PHE B 1 104 ? 16.868 32.728 39.542 1.00 59.48 101 PHE B N 1
ATOM 1729 C CA . PHE B 1 104 ? 18.011 31.833 39.732 1.00 59.71 101 PHE B CA 1
ATOM 1730 C C . PHE B 1 104 ? 19.059 31.995 38.628 1.00 59.71 101 PHE B C 1
ATOM 1731 O O . PHE B 1 104 ? 20.184 32.462 38.864 1.00 59.77 101 PHE B O 1
ATOM 1739 N N . GLN B 1 105 ? 18.665 31.574 37.432 1.00 59.48 102 GLN B N 1
ATOM 1740 C CA . GLN B 1 105 ? 19.426 31.727 36.203 1.00 59.62 102 GLN B CA 1
ATOM 1741 C C . GLN B 1 105 ? 20.177 33.060 36.109 1.00 59.50 102 GLN B C 1
ATOM 1742 O O . GLN B 1 105 ? 21.367 33.099 35.806 1.00 59.05 102 GLN B O 1
ATOM 1748 N N . SER B 1 106 ? 19.472 34.151 36.384 1.00 59.94 103 SER B N 1
ATOM 1749 C CA . SER B 1 106 ? 20.057 35.482 36.331 1.00 60.56 103 SER B CA 1
ATOM 1750 C C . SER B 1 106 ? 21.323 35.561 37.175 1.00 61.22 103 SER B C 1
ATOM 1751 O O . SER B 1 106 ? 22.370 35.999 36.691 1.00 61.37 103 SER B O 1
ATOM 1754 N N . GLU B 1 107 ? 21.211 35.101 38.426 1.00 61.67 104 GLU B N 1
ATOM 1755 C CA . GLU B 1 107 ? 22.290 35.137 39.415 1.00 61.88 104 GLU B CA 1
ATOM 1756 C C . GLU B 1 107 ? 23.540 34.386 38.973 1.00 61.64 104 GLU B C 1
ATOM 1757 O O . GLU B 1 107 ? 24.663 34.843 39.159 1.00 61.38 104 GLU B O 1
ATOM 1763 N N . VAL B 1 108 ? 23.329 33.231 38.374 1.00 61.90 105 VAL B N 1
ATOM 1764 C CA . VAL B 1 108 ? 24.416 32.477 37.772 1.00 62.46 105 VAL B CA 1
ATOM 1765 C C . VAL B 1 108 ? 25.183 33.273 36.693 1.00 62.90 105 VAL B C 1
ATOM 1766 O O . VAL B 1 108 ? 26.417 33.229 36.639 1.00 62.76 105 VAL B O 1
ATOM 1778 N N . ARG B 1 110 ? 25.495 36.583 36.346 1.00 63.91 107 ARG B N 1
ATOM 1779 C CA . ARG B 1 110 ? 26.208 37.643 37.058 1.00 63.82 107 ARG B CA 1
ATOM 1780 C C . ARG B 1 110 ? 27.460 37.121 37.752 1.00 63.16 107 ARG B C 1
ATOM 1781 O O . ARG B 1 110 ? 28.496 37.779 37.757 1.00 62.65 107 ARG B O 1
ATOM 1789 N N . GLU B 1 111 ? 27.346 35.927 38.324 1.00 62.78 108 GLU B N 1
ATOM 1790 C CA . GLU B 1 111 ? 28.457 35.276 38.995 1.00 62.67 108 GLU B CA 1
ATOM 1791 C C . GLU B 1 111 ? 29.494 34.807 38.011 1.00 62.23 108 GLU B C 1
ATOM 1792 O O . GLU B 1 111 ? 30.688 34.949 38.249 1.00 62.28 108 GLU B O 1
ATOM 1798 N N . LEU B 1 112 ? 29.033 34.244 36.904 1.00 61.94 109 LEU B N 1
ATOM 1799 C CA . LEU B 1 112 ? 29.919 33.903 35.814 1.00 61.63 109 LEU B CA 1
ATOM 1800 C C . LEU B 1 112 ? 30.633 35.136 35.310 1.00 61.51 109 LEU B C 1
ATOM 1801 O O . LEU B 1 112 ? 31.861 35.143 35.220 1.00 61.64 109 LEU B O 1
ATOM 1806 N N . ALA B 1 113 ? 29.857 36.180 35.016 1.00 61.32 110 ALA B N 1
ATOM 1807 C CA . ALA B 1 113 ? 30.389 37.450 34.513 1.00 61.14 110 ALA B CA 1
ATOM 1808 C C . ALA B 1 113 ? 31.355 38.061 35.504 1.00 61.01 110 ALA B C 1
AT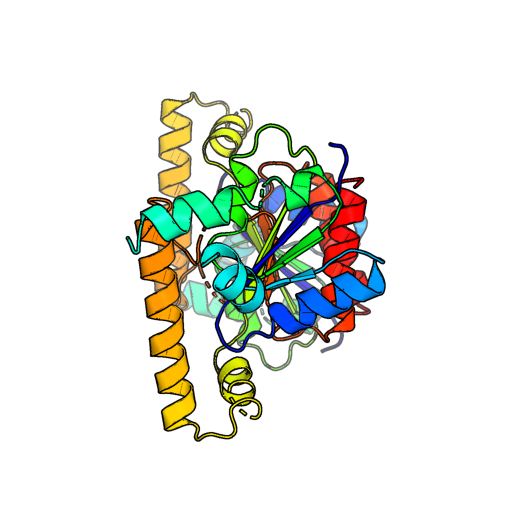OM 1809 O O . ALA B 1 113 ? 32.349 38.668 35.116 1.00 60.82 110 ALA B O 1
ATOM 1811 N N . GLU B 1 114 ? 31.075 37.883 36.787 1.00 61.29 111 GLU B N 1
ATOM 1812 C CA . GLU B 1 114 ? 31.934 38.463 37.807 1.00 61.78 111 GLU B CA 1
ATOM 1813 C C . GLU B 1 114 ? 33.242 37.708 37.961 1.00 61.39 111 GLU B C 1
ATOM 1814 O O . GLU B 1 114 ? 34.288 38.317 38.180 1.00 61.65 111 GLU B O 1
ATOM 1820 N N . SER B 1 115 ? 33.184 36.390 37.813 1.00 61.01 112 SER B N 1
ATOM 1821 C CA . SER B 1 115 ? 34.365 35.549 37.964 1.00 60.60 112 SER B CA 1
ATOM 1822 C C . SER B 1 115 ? 35.323 35.677 36.784 1.00 60.39 112 SER B C 1
ATOM 1823 O O . SER B 1 115 ? 36.527 35.574 36.961 1.00 60.46 112 SER B O 1
ATOM 1825 N N . GLU B 1 116 ? 34.789 35.930 35.591 1.00 60.18 113 GLU B N 1
ATOM 1826 C CA . GLU B 1 116 ? 35.578 35.849 34.347 1.00 59.99 113 GLU B CA 1
ATOM 1827 C C . GLU B 1 116 ? 34.935 36.580 33.141 1.00 59.60 113 GLU B C 1
ATOM 1828 O O . GLU B 1 116 ? 33.719 36.798 33.129 1.00 59.47 113 GLU B O 1
ATOM 1834 N N . PRO B 1 117 ? 35.748 36.943 32.118 1.00 59.05 114 PRO B N 1
ATOM 1835 C CA . PRO B 1 117 ? 35.180 37.349 30.838 1.00 58.86 114 PRO B CA 1
ATOM 1836 C C . PRO B 1 117 ? 34.440 36.186 30.202 1.00 58.93 114 PRO B C 1
ATOM 1837 O O . PRO B 1 117 ? 34.863 35.038 30.373 1.00 59.33 114 PRO B O 1
ATOM 1841 N N . CYS B 1 118 ? 33.338 36.472 29.501 1.00 59.08 115 CYS B N 1
ATOM 1842 C CA . CYS B 1 118 ? 32.518 35.423 28.863 1.00 59.47 115 CYS B CA 1
ATOM 1843 C C . CYS B 1 118 ? 31.501 35.918 27.839 1.00 58.40 115 CYS B C 1
ATOM 1844 O O . CYS B 1 118 ? 31.154 37.069 27.828 1.00 58.34 115 CYS B O 1
ATOM 1847 N N . ILE B 1 119 ? 31.043 35.028 26.971 1.00 57.88 116 ILE B N 1
ATOM 1848 C CA . ILE B 1 119 ? 29.989 35.342 26.014 1.00 57.60 116 ILE B CA 1
ATOM 1849 C C . ILE B 1 119 ? 28.709 34.627 26.433 1.00 57.42 116 ILE B C 1
ATOM 1850 O O . ILE B 1 119 ? 28.737 33.425 26.716 1.00 57.31 116 ILE B O 1
ATOM 1855 N N . PHE B 1 120 ? 27.591 35.350 26.484 1.00 56.95 117 PHE B N 1
ATOM 1856 C CA . PHE B 1 120 ? 26.294 34.684 26.647 1.00 56.88 117 PHE B CA 1
ATOM 1857 C C . PHE B 1 120 ? 25.501 34.737 25.340 1.00 57.08 117 PHE B C 1
ATOM 1858 O O . PHE B 1 120 ? 25.394 35.805 24.713 1.00 56.88 117 PHE B O 1
ATOM 1866 N N . VAL B 1 121 ? 24.991 33.579 24.911 1.00 56.96 118 VAL B N 1
ATOM 1867 C CA . VAL B 1 121 ? 23.982 33.567 23.858 1.00 57.62 118 VAL B CA 1
ATOM 1868 C C . VAL B 1 121 ? 22.589 33.263 24.417 1.00 57.98 118 VAL B C 1
ATOM 1869 O O . VAL B 1 121 ? 22.386 32.252 25.087 1.00 58.46 118 VAL B O 1
ATOM 1873 N N . GLY B 1 122 ? 21.654 34.182 24.189 1.00 58.10 119 GLY B N 1
ATOM 1874 C CA . GLY B 1 122 ? 20.233 33.890 24.319 1.00 58.40 119 GLY B CA 1
ATOM 1875 C C . GLY B 1 122 ? 19.529 34.341 25.568 1.00 58.71 119 GLY B C 1
ATOM 1876 O O . GLY B 1 122 ? 20.164 34.660 26.581 1.00 59.00 119 GLY B O 1
ATOM 1877 N N . ARG B 1 123 ? 18.201 34.381 25.480 1.00 59.19 120 ARG B N 1
ATOM 1878 C CA . ARG B 1 123 ? 17.345 34.486 26.657 1.00 60.06 120 ARG B CA 1
ATOM 1879 C C . ARG B 1 123 ? 17.620 35.743 27.478 1.00 59.90 120 ARG B C 1
ATOM 1880 O O . ARG B 1 123 ? 18.157 35.643 28.587 1.00 60.07 120 ARG B O 1
ATOM 1888 N N . ALA B 1 124 ? 17.286 36.908 26.907 1.00 59.59 121 ALA B N 1
ATOM 1889 C CA . ALA B 1 124 ? 17.318 38.210 27.590 1.00 58.75 121 ALA B CA 1
ATOM 1890 C C . ALA B 1 124 ? 18.619 38.465 28.352 1.00 58.79 121 ALA B C 1
ATOM 1891 O O . ALA B 1 124 ? 18.644 39.132 29.395 1.00 58.31 121 ALA B O 1
ATOM 1893 N N . ALA B 1 125 ? 19.706 37.916 27.809 1.00 59.02 122 ALA B N 1
ATOM 1894 C CA . ALA B 1 125 ? 21.028 38.043 28.406 1.00 58.59 122 ALA B CA 1
ATOM 1895 C C . ALA B 1 125 ? 21.381 39.528 28.505 1.00 58.30 122 ALA B C 1
ATOM 1896 O O . ALA B 1 125 ? 21.622 40.030 29.576 1.00 58.09 122 ALA B O 1
ATOM 1898 N N . GLY B 1 126 ? 21.359 40.225 27.378 1.00 58.98 123 GLY B N 1
ATOM 1899 C CA . GLY B 1 126 ? 21.467 41.678 27.350 1.00 59.61 123 GLY B CA 1
ATOM 1900 C C . GLY B 1 126 ? 20.804 42.393 28.521 1.00 60.02 123 GLY B C 1
ATOM 1901 O O . GLY B 1 126 ? 21.495 43.025 29.326 1.00 59.86 123 GLY B O 1
ATOM 1902 N N . TYR B 1 127 ? 19.476 42.307 28.619 1.00 60.27 124 TYR B N 1
ATOM 1903 C CA . TYR B 1 127 ? 18.763 42.985 29.704 1.00 61.06 124 TYR B CA 1
ATOM 1904 C C . TYR B 1 127 ? 19.308 42.578 31.077 1.00 60.88 124 TYR B C 1
ATOM 1905 O O . TYR B 1 127 ? 19.612 43.430 31.907 1.00 60.95 124 TYR B O 1
ATOM 1914 N N . VAL B 1 128 ? 19.438 41.279 31.302 1.00 61.01 125 VAL B N 1
ATOM 1915 C CA . VAL B 1 128 ? 19.934 40.783 32.577 1.00 61.61 125 VAL B CA 1
ATOM 1916 C C . VAL B 1 128 ? 21.323 41.323 32.937 1.00 61.80 125 VAL B C 1
ATOM 1917 O O . VAL B 1 128 ? 21.455 42.085 33.898 1.00 61.80 125 VAL B O 1
ATOM 1921 N N . LEU B 1 129 ? 22.349 40.951 32.180 1.00 62.05 126 LEU B N 1
ATOM 1922 C CA . LEU B 1 129 ? 23.704 41.397 32.510 1.00 62.53 126 LEU B CA 1
ATOM 1923 C C . LEU B 1 129 ? 23.778 42.936 32.666 1.00 62.87 126 LEU B C 1
ATOM 1924 O O . LEU B 1 129 ? 24.690 43.475 33.315 1.00 62.96 126 LEU B O 1
ATOM 1926 N N . ASP B 1 130 ? 22.790 43.628 32.101 1.00 63.09 127 ASP B N 1
ATOM 1927 C CA . ASP B 1 130 ? 22.754 45.084 32.125 1.00 63.52 127 ASP B CA 1
ATOM 1928 C C . ASP B 1 130 ? 22.408 45.630 33.499 1.00 63.54 127 ASP B C 1
ATOM 1929 O O . ASP B 1 130 ? 22.862 46.714 33.875 1.00 63.82 127 ASP B O 1
ATOM 1934 N N . GLN B 1 131 ? 21.589 44.888 34.234 1.00 63.46 128 GLN B N 1
ATOM 1935 C CA . GLN B 1 131 ? 21.277 45.223 35.625 1.00 63.36 128 GLN B CA 1
ATOM 1936 C C . GLN B 1 131 ? 22.535 45.225 36.486 1.00 63.15 128 GLN B C 1
ATOM 1937 O O . GLN B 1 131 ? 22.763 46.151 37.251 1.00 63.26 128 GLN B O 1
ATOM 1943 N N . ASP B 1 132 ? 23.358 44.194 36.350 1.00 63.08 129 ASP B N 1
ATOM 1944 C CA . ASP B 1 132 ? 24.536 44.060 37.193 1.00 63.36 129 ASP B CA 1
ATOM 1945 C C . ASP B 1 132 ? 25.378 45.338 37.155 1.00 63.11 129 ASP B C 1
ATOM 1946 O O . ASP B 1 132 ? 26.108 45.585 36.204 1.00 62.95 129 ASP B O 1
ATOM 1951 N N . GLU B 1 133 ? 25.259 46.142 38.207 1.00 63.14 130 GLU B N 1
ATOM 1952 C CA . GLU B 1 133 ? 25.971 47.415 38.290 1.00 63.19 130 GLU B CA 1
ATOM 1953 C C . GLU B 1 133 ? 27.495 47.245 38.345 1.00 63.04 130 GLU B C 1
ATOM 1954 O O . GLU B 1 133 ? 28.235 48.196 38.064 1.00 63.26 130 GLU B O 1
ATOM 1960 N N . ASP B 1 134 ? 27.955 46.044 38.694 1.00 62.33 131 ASP B N 1
ATOM 1961 C CA . ASP B 1 134 ? 29.379 45.758 38.759 1.00 62.08 131 ASP B CA 1
ATOM 1962 C C . ASP B 1 134 ? 30.033 45.635 37.395 1.00 61.72 131 ASP B C 1
ATOM 1963 O O . ASP B 1 134 ? 31.187 46.033 37.212 1.00 61.86 131 ASP B O 1
ATOM 1968 N N . ILE B 1 135 ? 29.302 45.065 36.443 1.00 61.17 132 ILE B N 1
ATOM 1969 C CA . ILE B 1 135 ? 29.821 44.849 35.101 1.00 60.38 132 ILE B CA 1
ATOM 1970 C C . ILE B 1 135 ? 30.113 46.168 34.444 1.00 59.84 132 ILE B C 1
ATOM 1971 O O . ILE B 1 135 ? 29.238 46.998 34.322 1.00 59.92 132 ILE B O 1
ATOM 1976 N N . GLU B 1 136 ? 31.358 46.376 34.053 1.00 59.48 133 GLU B N 1
ATOM 1977 C CA . GLU B 1 136 ? 31.764 47.678 33.559 1.00 59.14 133 GLU B CA 1
ATOM 1978 C C . GLU B 1 136 ? 31.987 47.648 32.053 1.00 58.59 133 GLU B C 1
ATOM 1979 O O . GLU B 1 136 ? 32.195 48.668 31.417 1.00 58.43 133 GLU B O 1
ATOM 1985 N N . ARG B 1 137 ? 31.956 46.461 31.476 1.00 58.41 134 ARG B N 1
ATOM 1986 C CA . ARG B 1 137 ? 32.269 46.326 30.067 1.00 57.84 134 ARG B CA 1
ATOM 1987 C C . ARG B 1 137 ? 31.347 45.312 29.446 1.00 57.23 134 ARG B C 1
ATOM 1988 O O . ARG B 1 137 ? 31.697 44.133 29.290 1.00 57.92 134 ARG B O 1
ATOM 1996 N N . LEU B 1 138 ? 30.155 45.790 29.114 1.00 56.04 135 LEU B N 1
ATOM 1997 C CA . LEU B 1 138 ? 29.147 45.003 28.456 1.00 54.78 135 LEU B CA 1
ATOM 1998 C C . LEU B 1 138 ? 29.001 45.422 26.998 1.00 54.50 135 LEU B C 1
ATOM 1999 O O . LEU B 1 138 ? 29.095 46.605 26.663 1.00 54.32 135 LEU B O 1
ATOM 2004 N N . ILE B 1 139 ? 28.801 44.437 26.129 1.00 54.21 136 ILE B N 1
ATOM 2005 C CA . ILE B 1 139 ? 28.378 44.692 24.758 1.00 53.63 136 ILE B CA 1
ATOM 2006 C C . ILE B 1 139 ? 27.171 43.838 24.416 1.00 53.94 136 ILE B C 1
ATOM 2007 O O . ILE B 1 139 ? 27.174 42.616 24.606 1.00 54.11 136 ILE B O 1
ATOM 2012 N N . ARG B 1 140 ? 26.133 44.493 23.915 1.00 53.59 137 ARG B N 1
ATOM 2013 C CA . ARG B 1 140 ? 24.896 43.820 23.662 1.00 53.35 137 ARG B CA 1
ATOM 2014 C C . ARG B 1 140 ? 24.709 43.826 22.182 1.00 53.81 137 ARG B C 1
ATOM 2015 O O . ARG B 1 140 ? 24.900 44.843 21.524 1.00 54.16 137 ARG B O 1
ATOM 2023 N N . ILE B 1 141 ? 24.377 42.662 21.651 1.00 53.97 138 ILE B N 1
ATOM 2024 C CA . ILE B 1 141 ? 24.341 42.459 20.223 1.00 53.72 138 ILE B CA 1
ATOM 2025 C C . ILE B 1 141 ? 23.069 41.734 19.881 1.00 53.51 138 ILE B C 1
ATOM 2026 O O . ILE B 1 141 ? 22.595 40.889 20.637 1.00 53.79 138 ILE B O 1
ATOM 2031 N N . PHE B 1 142 ? 22.494 42.101 18.752 1.00 53.37 139 PHE B N 1
ATOM 2032 C CA . PHE B 1 142 ? 21.353 41.377 18.241 1.00 53.30 139 PHE B CA 1
ATOM 2033 C C . PHE B 1 142 ? 21.713 40.949 16.839 1.00 53.46 139 PHE B C 1
ATOM 2034 O O . PHE B 1 142 ? 21.950 41.790 15.969 1.00 53.75 139 PHE B O 1
ATOM 2042 N N . VAL B 1 143 ? 21.773 39.633 16.647 1.00 53.13 140 VAL B N 1
ATOM 2043 C CA . VAL B 1 143 ? 22.032 39.053 15.337 1.00 52.86 140 VAL B CA 1
ATOM 2044 C C . VAL B 1 143 ? 20.709 38.774 14.618 1.00 52.68 140 VAL B C 1
ATOM 2045 O O . VAL B 1 143 ? 19.726 38.326 15.216 1.00 53.39 140 VAL B O 1
ATOM 2049 N N . TYR B 1 144 ? 20.673 39.060 13.336 1.00 51.71 141 TYR B N 1
ATOM 2050 C CA . TYR B 1 144 ? 19.427 38.926 12.606 1.00 51.39 141 TYR B CA 1
ATOM 2051 C C . TYR B 1 144 ? 19.713 38.786 11.100 1.00 51.16 141 TYR B C 1
ATOM 2052 O O . TYR B 1 144 ? 20.836 38.999 10.626 1.00 50.43 141 TYR B O 1
ATOM 2061 N N . THR B 1 145 ? 18.716 38.389 10.342 1.00 50.67 142 THR B N 1
ATOM 2062 C CA . THR B 1 145 ? 19.041 38.090 8.974 1.00 51.76 142 THR B CA 1
ATOM 2063 C C . THR B 1 145 ? 17.789 38.188 8.142 1.00 51.09 142 THR B C 1
ATOM 2064 O O . THR B 1 145 ? 16.704 38.240 8.705 1.00 51.67 142 THR B O 1
ATOM 2068 N N . ASP B 1 146 ? 17.924 38.207 6.822 1.00 50.11 143 ASP B N 1
ATOM 2069 C CA . ASP B 1 146 ? 16.737 38.262 6.005 1.00 50.08 143 ASP B CA 1
ATOM 2070 C C . ASP B 1 146 ? 15.996 36.931 6.116 1.00 49.26 143 ASP B C 1
ATOM 2071 O O . ASP B 1 146 ? 16.568 35.930 6.601 1.00 49.43 143 ASP B O 1
ATOM 2076 N N . LYS B 1 147 ? 14.727 36.934 5.700 1.00 48.21 144 LYS B N 1
ATOM 2077 C CA . LYS B 1 147 ? 13.865 35.761 5.783 1.00 47.36 144 LYS B CA 1
ATOM 2078 C C . LYS B 1 147 ? 14.468 34.556 5.077 1.00 47.44 144 LYS B C 1
ATOM 2079 O O . LYS B 1 147 ? 14.597 33.524 5.742 1.00 48.17 144 LYS B O 1
ATOM 2081 N N . VAL B 1 148 ? 14.867 34.679 3.789 1.00 46.37 145 VAL B N 1
ATOM 2082 C CA . VAL B 1 148 ? 15.375 33.528 3.011 1.00 45.76 145 VAL B CA 1
ATOM 2083 C C . VAL B 1 148 ? 16.481 32.837 3.747 1.00 46.03 145 VAL B C 1
ATOM 2084 O O . VAL B 1 148 ? 16.496 31.654 3.917 1.00 46.81 145 VAL B O 1
ATOM 2088 N N . LYS B 1 149 ? 17.423 33.596 4.213 1.00 46.93 146 LYS B N 1
ATOM 2089 C CA . LYS B 1 149 ? 18.579 32.990 4.746 1.00 48.16 146 LYS B CA 1
ATOM 2090 C C . LYS B 1 149 ? 18.239 32.185 6.007 1.00 49.13 146 LYS B C 1
ATOM 2091 O O . LYS B 1 149 ? 18.785 31.093 6.191 1.00 50.43 146 LYS B O 1
ATOM 2097 N N . LYS B 1 150 ? 17.344 32.653 6.874 1.00 49.12 147 LYS B N 1
ATOM 2098 C CA . LYS B 1 150 ? 17.090 31.816 8.063 1.00 49.07 147 LYS B CA 1
ATOM 2099 C C . LYS B 1 150 ? 16.273 30.606 7.730 1.00 48.94 147 LYS B C 1
ATOM 2100 O O . LYS B 1 150 ? 16.339 29.590 8.451 1.00 49.29 147 LYS B O 1
ATOM 2106 N N . VAL B 1 151 ? 15.518 30.682 6.638 1.00 48.41 148 VAL B N 1
ATOM 2107 C CA . VAL B 1 151 ? 14.697 29.531 6.282 1.00 48.00 148 VAL B CA 1
ATOM 2108 C C . VAL B 1 151 ? 15.673 28.445 5.888 1.00 47.75 148 VAL B C 1
ATOM 2109 O O . VAL B 1 151 ? 15.584 27.317 6.416 1.00 47.68 148 VAL B O 1
ATOM 2113 N N . GLN B 1 152 ? 16.627 28.809 5.016 1.00 46.76 149 GLN B N 1
ATOM 2114 C CA . GLN B 1 152 ? 17.674 27.883 4.589 1.00 46.27 149 GLN B CA 1
ATOM 2115 C C . GLN B 1 152 ? 18.433 27.316 5.762 1.00 45.35 149 GLN B C 1
ATOM 2116 O O . GLN B 1 152 ? 18.643 26.110 5.855 1.00 45.05 149 GLN B O 1
ATOM 2122 N N . ARG B 1 153 ? 18.817 28.183 6.685 1.00 44.81 150 ARG B N 1
ATOM 2123 C CA . ARG B 1 153 ? 19.488 27.698 7.851 1.00 44.59 150 ARG B CA 1
ATOM 2124 C C . ARG B 1 153 ? 18.630 26.709 8.666 1.00 44.30 150 ARG B C 1
ATOM 2125 O O . ARG B 1 153 ? 19.067 25.575 8.866 1.00 45.11 150 ARG B O 1
ATOM 2133 N N . VAL B 1 154 ? 17.420 27.082 9.087 1.00 43.29 151 VAL B N 1
ATOM 2134 C CA . VAL B 1 154 ? 16.565 26.120 9.815 1.00 42.69 151 VAL B CA 1
ATOM 2135 C C . VAL B 1 154 ? 16.352 24.746 9.124 1.00 42.85 151 VAL B C 1
ATOM 2136 O O . VAL B 1 154 ? 16.397 23.712 9.794 1.00 41.85 151 VAL B O 1
ATOM 2148 N N . GLU B 1 156 ? 18.339 23.179 6.802 1.00 46.04 153 GLU B N 1
ATOM 2149 C CA . GLU B 1 156 ? 19.615 22.504 6.763 1.00 47.00 153 GLU B CA 1
ATOM 2150 C C . GLU B 1 156 ? 19.897 21.960 8.134 1.00 46.72 153 GLU B C 1
ATOM 2151 O O . GLU B 1 156 ? 20.017 20.749 8.309 1.00 47.21 153 GLU B O 1
ATOM 2157 N N . VAL B 1 157 ? 19.960 22.855 9.111 1.00 46.51 154 VAL B N 1
ATOM 2158 C CA . VAL B 1 157 ? 20.269 22.480 10.472 1.00 46.24 154 VAL B CA 1
ATOM 2159 C C . VAL B 1 157 ? 19.302 21.467 11.021 1.00 46.94 154 VAL B C 1
ATOM 2160 O O . VAL B 1 157 ? 19.720 20.380 11.431 1.00 47.54 154 VAL B O 1
ATOM 2164 N N . ASP B 1 158 ? 18.015 21.793 11.046 1.00 47.28 155 ASP B N 1
ATOM 2165 C CA . ASP B 1 158 ? 17.060 20.862 11.669 1.00 47.70 155 ASP B CA 1
ATOM 2166 C C . ASP B 1 158 ? 16.631 19.752 10.756 1.00 47.06 155 ASP B C 1
ATOM 2167 O O . ASP B 1 158 ? 15.844 18.908 11.167 1.00 46.87 155 ASP B O 1
ATOM 2172 N N . CYS B 1 159 ? 17.149 19.755 9.524 1.00 47.14 156 CYS B N 1
ATOM 2173 C CA . CYS B 1 159 ? 16.814 18.734 8.532 1.00 47.25 156 CYS B CA 1
ATOM 2174 C C . CYS B 1 159 ? 15.274 18.582 8.394 1.00 47.04 156 CYS B C 1
ATOM 2175 O O . CYS B 1 159 ? 14.694 17.543 8.711 1.00 46.89 156 CYS B O 1
ATOM 2178 N N . ILE B 1 160 ? 14.627 19.658 7.962 1.00 47.20 157 ILE B N 1
ATOM 2179 C CA . ILE B 1 160 ? 13.178 19.718 7.828 1.00 47.43 157 ILE B CA 1
ATOM 2180 C C . ILE B 1 160 ? 12.823 20.546 6.601 1.00 48.20 157 ILE B C 1
ATOM 2181 O O . ILE B 1 160 ? 13.682 21.207 6.039 1.00 48.94 157 ILE B O 1
ATOM 2186 N N . ASP B 1 161 ? 11.555 20.485 6.207 1.00 49.18 158 ASP B N 1
ATOM 2187 C CA . ASP B 1 161 ? 10.916 21.285 5.140 1.00 50.08 158 ASP B CA 1
ATOM 2188 C C . ASP B 1 161 ? 10.911 22.792 5.256 1.00 49.97 158 ASP B C 1
ATOM 2189 O O . ASP B 1 161 ? 10.999 23.360 6.343 1.00 49.69 158 ASP B O 1
ATOM 2194 N N . GLU B 1 162 ? 10.690 23.431 4.121 1.00 50.07 159 GLU B N 1
ATOM 2195 C CA . GLU B 1 162 ? 10.387 24.831 4.130 1.00 50.51 159 GLU B CA 1
ATOM 2196 C C . GLU B 1 162 ? 9.157 25.142 4.995 1.00 51.05 159 GLU B C 1
ATOM 2197 O O . GLU B 1 162 ? 9.195 26.078 5.817 1.00 51.34 159 GLU B O 1
ATOM 2203 N N . GLU B 1 163 ? 8.076 24.385 4.798 1.00 50.84 160 GLU B N 1
ATOM 2204 C CA . GLU B 1 163 ? 6.852 24.645 5.521 1.00 51.65 160 GLU B CA 1
ATOM 2205 C C . GLU B 1 163 ? 7.108 24.558 7.027 1.00 52.25 160 GLU B C 1
ATOM 2206 O O . GLU B 1 163 ? 6.891 25.518 7.761 1.00 52.34 160 GLU B O 1
ATOM 2208 N N . ARG B 1 164 ? 7.602 23.410 7.469 1.00 52.99 161 ARG B N 1
ATOM 2209 C CA . ARG B 1 164 ? 8.013 23.218 8.853 1.00 54.04 161 ARG B CA 1
ATOM 2210 C C . ARG B 1 164 ? 9.075 24.204 9.341 1.00 54.21 161 ARG B C 1
ATOM 2211 O O . ARG B 1 164 ? 9.172 24.473 10.541 1.00 54.71 161 ARG B O 1
ATOM 2219 N N . ALA B 1 165 ? 9.919 24.683 8.432 1.00 54.05 162 ALA B N 1
ATOM 2220 C CA . ALA B 1 165 ? 10.979 25.604 8.831 1.00 53.87 162 ALA B CA 1
ATOM 2221 C C . ALA B 1 165 ? 10.382 26.968 9.124 1.00 53.66 162 ALA B C 1
ATOM 2222 O O . ALA B 1 165 ? 10.638 27.540 10.193 1.00 54.14 162 ALA B O 1
ATOM 2224 N N . LYS B 1 166 ? 9.579 27.478 8.184 1.00 53.12 163 LYS B N 1
ATOM 2225 C CA . LYS B 1 166 ? 8.781 28.684 8.417 1.00 52.13 163 LYS B CA 1
ATOM 2226 C C . LYS B 1 166 ? 7.990 28.561 9.728 1.00 51.99 163 LYS B C 1
ATOM 2227 O O . LYS B 1 166 ? 8.088 29.447 10.593 1.00 51.53 163 LYS B O 1
ATOM 2233 N N . ARG B 1 167 ? 7.287 27.440 9.912 1.00 51.70 164 ARG B N 1
ATOM 2234 C CA . ARG B 1 167 ? 6.462 27.275 11.116 1.00 52.57 164 ARG B CA 1
ATOM 2235 C C . ARG B 1 167 ? 7.284 27.307 12.409 1.00 52.69 164 ARG B C 1
ATOM 2236 O O . ARG B 1 167 ? 6.950 28.023 13.354 1.00 52.88 164 ARG B O 1
ATOM 2244 N N . ARG B 1 168 ? 8.375 26.555 12.429 1.00 52.72 165 ARG B N 1
ATOM 2245 C CA . ARG B 1 168 ? 9.224 26.486 13.588 1.00 52.94 165 ARG B CA 1
ATOM 2246 C C . ARG B 1 168 ? 9.880 27.862 13.895 1.00 53.44 165 ARG B C 1
ATOM 2247 O O . ARG B 1 168 ? 10.091 28.228 15.071 1.00 53.93 165 ARG B O 1
ATOM 2255 N N . ILE B 1 169 ? 10.153 28.646 12.860 1.00 52.78 166 ILE B N 1
ATOM 2256 C CA . ILE B 1 169 ? 10.619 29.999 13.094 1.00 52.70 166 ILE B CA 1
ATOM 2257 C C . ILE B 1 169 ? 9.541 30.810 13.820 1.00 53.23 166 ILE B C 1
ATOM 2258 O O . ILE B 1 169 ? 9.839 31.472 14.821 1.00 53.18 166 ILE B O 1
ATOM 2263 N N . LYS B 1 170 ? 8.300 30.745 13.323 1.00 53.20 167 LYS B N 1
ATOM 2264 C CA . LYS B 1 170 ? 7.199 31.490 13.921 1.00 53.62 167 LYS B CA 1
ATOM 2265 C C . LYS B 1 170 ? 7.046 31.073 15.370 1.00 53.47 167 LYS B C 1
ATOM 2266 O O . LYS B 1 170 ? 6.812 31.903 16.236 1.00 53.56 167 LYS B O 1
ATOM 2272 N N . LYS B 1 171 ? 7.185 29.780 15.623 1.00 53.02 168 LYS B N 1
ATOM 2273 C CA . LYS B 1 171 ? 6.989 29.266 16.940 1.00 53.09 168 LYS B CA 1
ATOM 2274 C C . LYS B 1 171 ? 8.087 29.786 17.905 1.00 54.13 168 LYS B C 1
ATOM 2275 O O . LYS B 1 171 ? 7.795 30.398 18.941 1.00 53.84 168 LYS B O 1
ATOM 2281 N N . ILE B 1 172 ? 9.347 29.585 17.542 1.00 54.90 169 ILE B N 1
ATOM 2282 C CA . ILE B 1 172 ? 10.434 29.891 18.453 1.00 55.80 169 ILE B CA 1
ATOM 2283 C C . ILE B 1 172 ? 10.518 31.390 18.765 1.00 56.75 169 ILE B C 1
ATOM 2284 O O . ILE B 1 172 ? 10.754 31.796 19.921 1.00 56.69 169 ILE B O 1
ATOM 2289 N N . GLU B 1 173 ? 10.301 32.212 17.739 1.00 57.47 170 GLU B N 1
ATOM 2290 C CA . GLU B 1 173 ? 10.381 33.660 17.892 1.00 57.80 170 GLU B CA 1
ATOM 2291 C C . GLU B 1 173 ? 9.307 34.163 18.819 1.00 57.85 170 GLU B C 1
ATOM 2292 O O . GLU B 1 173 ? 9.607 34.931 19.730 1.00 58.41 170 GLU B O 1
ATOM 2298 N N . LYS B 1 174 ? 8.067 33.721 18.592 1.00 57.57 171 LYS B N 1
ATOM 2299 C CA . LYS B 1 174 ? 6.937 34.015 19.471 1.00 57.46 171 LYS B CA 1
ATOM 2300 C C . LYS B 1 174 ? 7.251 33.692 20.943 1.00 57.82 171 LYS B C 1
ATOM 2301 O O . LYS B 1 174 ? 6.935 34.473 21.840 1.00 57.28 171 LYS B O 1
ATOM 2307 N N . GLU B 1 175 ? 7.883 32.541 21.177 1.00 58.21 172 GLU B N 1
ATOM 2308 C CA . GLU B 1 175 ? 8.357 32.183 22.504 1.00 58.75 172 GLU B CA 1
ATOM 2309 C C . GLU B 1 175 ? 9.347 33.215 23.004 1.00 59.16 172 GLU B C 1
ATOM 2310 O O . GLU B 1 175 ? 9.342 33.579 24.177 1.00 59.52 172 GLU B O 1
ATOM 2316 N N . ARG B 1 176 ? 10.176 33.720 22.107 1.00 59.79 173 ARG B N 1
ATOM 2317 C CA . ARG B 1 176 ? 11.188 34.682 22.521 1.00 60.18 173 ARG B CA 1
ATOM 2318 C C . ARG B 1 176 ? 10.624 36.087 22.799 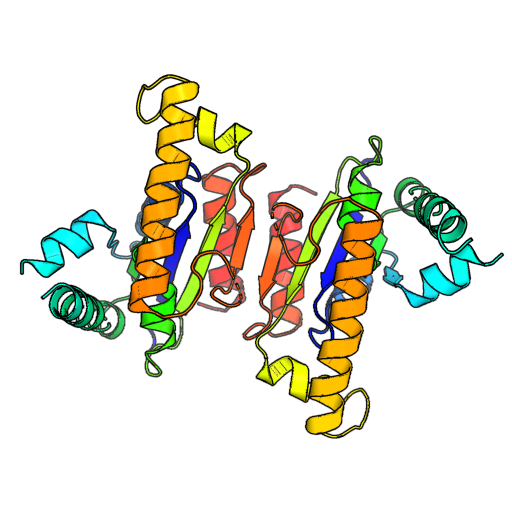1.00 60.31 173 ARG B C 1
ATOM 2319 O O . ARG B 1 176 ? 11.132 36.775 23.682 1.00 60.55 173 ARG B O 1
ATOM 2327 N N . LYS B 1 177 ? 9.578 36.508 22.084 1.00 60.37 174 LYS B N 1
ATOM 2328 C CA . LYS B 1 177 ? 8.971 37.825 22.363 1.00 60.69 174 LYS B CA 1
ATOM 2329 C C . LYS B 1 177 ? 8.296 37.779 23.725 1.00 60.24 174 LYS B C 1
ATOM 2330 O O . LYS B 1 177 ? 8.554 38.603 24.598 1.00 60.59 174 LYS B O 1
ATOM 2336 N N . GLU B 1 178 ? 7.442 36.788 23.903 1.00 59.61 175 GLU B N 1
ATOM 2337 C CA . GLU B 1 178 ? 6.684 36.661 25.116 1.00 59.44 175 GLU B CA 1
ATOM 2338 C C . GLU B 1 178 ? 7.614 36.497 26.307 1.00 58.91 175 GLU B C 1
ATOM 2339 O O . GLU B 1 178 ? 7.414 37.114 27.362 1.00 58.85 175 GLU B O 1
ATOM 2345 N N . TYR B 1 179 ? 8.646 35.684 26.131 1.00 58.30 176 TYR B N 1
ATOM 2346 C CA . TYR B 1 179 ? 9.607 35.467 27.201 1.00 57.81 176 TYR B CA 1
ATOM 2347 C C . TYR B 1 179 ? 10.250 36.781 27.601 1.00 57.36 176 TYR B C 1
ATOM 2348 O O . TYR B 1 179 ? 10.337 37.104 28.776 1.00 56.92 176 TYR B O 1
ATOM 2357 N N . TYR B 1 180 ? 10.688 37.537 26.601 1.00 57.08 177 TYR B N 1
ATOM 2358 C CA . TYR B 1 180 ? 11.346 38.814 26.821 1.00 56.94 177 TYR B CA 1
ATOM 2359 C C . TYR B 1 180 ? 10.449 39.828 27.533 1.00 56.77 177 TYR B C 1
ATOM 2360 O O . TYR B 1 180 ? 10.834 40.381 28.571 1.00 55.86 177 TYR B O 1
ATOM 2369 N N . LYS B 1 181 ? 9.251 40.053 26.984 1.00 56.50 178 LYS B N 1
ATOM 2370 C CA . LYS B 1 181 ? 8.361 41.058 27.541 1.00 56.48 178 LYS B CA 1
ATOM 2371 C C . LYS B 1 181 ? 7.903 40.654 28.919 1.00 56.27 178 LYS B C 1
ATOM 2372 O O . LYS B 1 181 ? 7.604 41.503 29.762 1.00 56.39 178 LYS B O 1
ATOM 2378 N N . TYR B 1 182 ? 7.850 39.351 29.154 1.00 55.71 179 TYR B N 1
ATOM 2379 C CA . TYR B 1 182 ? 7.399 38.893 30.437 1.00 55.24 179 TYR B CA 1
ATOM 2380 C C . TYR B 1 182 ? 8.421 39.199 31.528 1.00 55.01 179 TYR B C 1
ATOM 2381 O O . TYR B 1 182 ? 8.045 39.532 32.642 1.00 55.05 179 TYR B O 1
ATOM 2390 N N . PHE B 1 183 ? 9.704 39.112 31.197 1.00 54.61 180 PHE B N 1
ATOM 2391 C CA . PHE B 1 183 ? 10.758 39.226 32.188 1.00 54.20 180 PHE B CA 1
ATOM 2392 C C . PHE B 1 183 ? 11.591 40.506 32.112 1.00 54.93 180 PHE B C 1
ATOM 2393 O O . PHE B 1 183 ? 12.663 40.584 32.708 1.00 55.36 180 PHE B O 1
ATOM 2401 N N . THR B 1 184 ? 11.112 41.511 31.382 1.00 55.52 181 THR B N 1
ATOM 2402 C CA . THR B 1 184 ? 11.878 42.737 31.144 1.00 55.46 181 THR B CA 1
ATOM 2403 C C . THR B 1 184 ? 10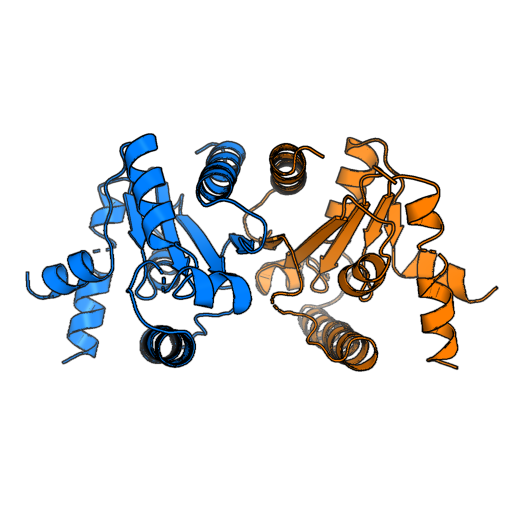.930 43.909 30.981 1.00 56.00 181 THR B C 1
ATOM 2404 O O . THR B 1 184 ? 11.343 45.064 31.032 1.00 56.36 181 THR B O 1
ATOM 2408 N N . GLY B 1 185 ? 9.659 43.608 30.738 1.00 56.37 182 GLY B N 1
ATOM 2409 C CA . GLY B 1 185 ? 8.682 44.630 30.404 1.00 57.11 182 GLY B CA 1
ATOM 2410 C C . GLY B 1 185 ? 8.935 45.262 29.053 1.00 57.71 182 GLY B C 1
ATOM 2411 O O . GLY B 1 185 ? 8.163 46.100 28.606 1.00 58.33 182 GLY B O 1
ATOM 2412 N N . SER B 1 186 ? 10.003 44.855 28.388 1.00 58.10 183 SER B N 1
ATOM 2413 C CA . SER B 1 186 ? 10.418 45.523 27.180 1.00 58.86 183 SER B CA 1
ATOM 2414 C C . SER B 1 186 ? 10.179 44.625 25.967 1.00 59.48 183 SER B C 1
ATOM 2415 O O . SER B 1 186 ? 9.647 43.534 26.111 1.00 59.53 183 SER B O 1
ATOM 2418 N N . GLU B 1 187 ? 10.554 45.081 24.773 1.00 60.15 184 GLU B N 1
ATOM 2419 C CA . GLU B 1 187 ? 10.330 44.292 23.564 1.00 60.78 184 GLU B CA 1
ATOM 2420 C C . GLU B 1 187 ? 11.573 43.687 22.918 1.00 60.52 184 GLU B C 1
ATOM 2421 O O . GLU B 1 187 ? 12.571 44.391 22.672 1.00 60.88 184 GLU B O 1
ATOM 2427 N N . TRP B 1 188 ? 11.469 42.389 22.615 1.00 59.94 185 TRP B N 1
ATOM 2428 C CA . TRP B 1 188 ? 12.608 41.533 22.259 1.00 59.71 185 TRP B CA 1
ATOM 2429 C C . TRP B 1 188 ? 13.380 42.019 21.022 1.00 59.68 185 TRP B C 1
ATOM 2430 O O . TRP B 1 188 ? 14.620 42.130 21.026 1.00 59.41 185 TRP B O 1
ATOM 2441 N N . HIS B 1 189 ? 12.648 42.343 19.978 1.00 58.92 186 HIS B N 1
ATOM 2442 C CA . HIS B 1 189 ? 13.303 42.571 18.715 1.00 58.75 186 HIS B CA 1
ATOM 2443 C C . HIS B 1 189 ? 13.546 44.083 18.546 1.00 58.96 186 HIS B C 1
ATOM 2444 O O . HIS B 1 189 ? 13.478 44.610 17.415 1.00 59.23 186 HIS B O 1
ATOM 2451 N N . SER B 1 190 ? 13.848 44.766 19.663 1.00 58.05 187 SER B N 1
ATOM 2452 C CA . SER B 1 190 ? 13.945 46.228 19.692 1.00 57.52 187 SER B CA 1
ATOM 2453 C C . SER B 1 190 ? 15.339 46.902 19.885 1.00 57.49 187 SER B C 1
ATOM 2454 O O . SER B 1 190 ? 16.046 46.689 20.884 1.00 56.43 187 SER B O 1
ATOM 2465 N N . LYS B 1 192 ? 16.753 49.778 20.774 1.00 56.45 189 LYS B N 1
ATOM 2466 C CA . LYS B 1 192 ? 17.166 50.569 21.909 1.00 56.07 189 LYS B CA 1
ATOM 2467 C C . LYS B 1 192 ? 17.715 49.715 23.043 1.00 55.02 189 LYS B C 1
ATOM 2468 O O . LYS B 1 192 ? 18.418 50.218 23.914 1.00 54.75 189 LYS B O 1
ATOM 2474 N N . ASN B 1 193 ? 17.402 48.423 23.010 1.00 54.49 190 ASN B N 1
ATOM 2475 C CA . ASN B 1 193 ? 17.864 47.433 24.002 1.00 53.66 190 ASN B CA 1
ATOM 2476 C C . ASN B 1 193 ? 19.217 46.775 23.712 1.00 53.17 190 ASN B C 1
ATOM 2477 O O . ASN B 1 193 ? 19.595 45.809 24.381 1.00 53.29 190 ASN B O 1
ATOM 2482 N N . TYR B 1 194 ? 19.934 47.276 22.708 1.00 52.45 191 TYR B N 1
ATOM 2483 C CA . TYR B 1 194 ? 21.158 46.648 22.244 1.00 52.13 191 TYR B CA 1
ATOM 2484 C C . TYR B 1 194 ? 22.130 47.733 21.869 1.00 52.21 191 TYR B C 1
ATOM 2485 O O . TYR B 1 194 ? 21.688 48.815 21.417 1.00 52.41 191 TYR B O 1
ATOM 2494 N N . ASP B 1 195 ? 23.430 47.455 22.038 1.00 51.51 192 ASP B N 1
ATOM 2495 C CA . ASP B 1 195 ? 24.455 48.335 21.507 1.00 51.76 192 ASP B CA 1
ATOM 2496 C C . ASP B 1 195 ? 24.577 48.165 20.013 1.00 52.43 192 ASP B C 1
ATOM 2497 O O . ASP B 1 195 ? 24.603 49.144 19.309 1.00 53.25 192 ASP B O 1
ATOM 2502 N N . LEU B 1 196 ? 24.634 46.938 19.510 1.00 53.27 193 LEU B N 1
ATOM 2503 C CA . LEU B 1 196 ? 24.894 46.737 18.075 1.00 53.41 193 LEU B CA 1
ATOM 2504 C C . LEU B 1 196 ? 24.031 45.623 17.461 1.00 53.50 193 LEU B C 1
ATOM 2505 O O . LEU B 1 196 ? 24.313 44.446 17.614 1.00 53.32 193 LEU B O 1
ATOM 2510 N N . PRO B 1 197 ? 22.947 45.994 16.790 1.00 53.85 194 PRO B N 1
ATOM 2511 C CA . PRO B 1 197 ? 22.296 44.969 15.978 1.00 54.04 194 PRO B CA 1
ATOM 2512 C C . PRO B 1 197 ? 23.160 44.684 14.739 1.00 54.88 194 PRO B C 1
ATOM 2513 O O . PRO B 1 197 ? 23.769 45.619 14.159 1.00 55.91 194 PRO B O 1
ATOM 2517 N N . ILE B 1 198 ? 23.242 43.418 14.341 1.00 54.35 195 ILE B N 1
ATOM 2518 C CA . ILE B 1 198 ? 24.017 43.063 13.172 1.00 53.74 195 ILE B CA 1
ATOM 2519 C C . ILE B 1 198 ? 23.170 42.225 12.261 1.00 53.37 195 ILE B C 1
ATOM 2520 O O . ILE B 1 198 ? 22.575 41.249 12.696 1.00 53.52 195 ILE B O 1
ATOM 2525 N N . ASN B 1 199 ? 23.125 42.638 11.002 1.00 52.89 196 ASN B N 1
ATOM 2526 C CA . ASN B 1 199 ? 22.446 41.944 9.924 1.00 52.13 196 ASN B CA 1
ATOM 2527 C C . ASN B 1 199 ? 23.451 41.099 9.221 1.00 52.03 196 ASN B C 1
ATOM 2528 O O . ASN B 1 199 ? 24.282 41.642 8.523 1.00 52.53 196 ASN B O 1
ATOM 2533 N N . THR B 1 200 ? 23.375 39.779 9.374 1.00 51.94 197 THR B N 1
ATOM 2534 C CA . THR B 1 200 ? 24.379 38.890 8.763 1.00 52.02 197 THR B CA 1
ATOM 2535 C C . THR B 1 200 ? 24.062 38.521 7.317 1.00 51.68 197 THR B C 1
ATOM 2536 O O . THR B 1 200 ? 24.832 37.845 6.676 1.00 51.91 197 THR B O 1
ATOM 2540 N N . THR B 1 201 ? 22.933 38.976 6.797 1.00 51.59 198 THR B N 1
ATOM 2541 C CA . THR B 1 201 ? 22.549 38.656 5.429 1.00 51.56 198 THR B CA 1
ATOM 2542 C C . THR B 1 201 ? 23.719 38.638 4.462 1.00 51.86 198 THR B C 1
ATOM 2543 O O . THR B 1 201 ? 23.819 37.704 3.674 1.00 52.46 198 THR B O 1
ATOM 2547 N N . LYS B 1 202 ? 24.602 39.641 4.544 1.00 52.01 199 LYS B N 1
ATOM 2548 C CA . LYS B 1 202 ? 25.747 39.797 3.606 1.00 51.80 199 LYS B CA 1
ATOM 2549 C C . LYS B 1 202 ? 27.120 39.670 4.256 1.00 52.27 199 LYS B C 1
ATOM 2550 O O . LYS B 1 202 ? 28.123 40.140 3.705 1.00 51.74 199 LYS B O 1
ATOM 2556 N N . LEU B 1 203 ? 27.164 39.065 5.433 1.00 53.08 200 LEU B N 1
ATOM 2557 C CA . LEU B 1 203 ? 28.407 38.946 6.148 1.00 53.91 200 LEU B CA 1
ATOM 2558 C C . LEU B 1 203 ? 28.825 37.504 6.231 1.00 55.22 200 LEU B C 1
ATOM 2559 O O . LEU B 1 203 ? 28.110 36.659 6.777 1.00 56.03 200 LEU B O 1
ATOM 2564 N N . THR B 1 204 ? 29.995 37.204 5.697 1.00 56.39 201 THR B N 1
ATOM 2565 C CA . THR B 1 204 ? 30.596 35.915 5.994 1.00 57.42 201 THR B CA 1
ATOM 2566 C C . THR B 1 204 ? 30.794 35.861 7.509 1.00 58.28 201 THR B C 1
ATOM 2567 O O . THR B 1 204 ? 30.882 36.900 8.167 1.00 58.70 201 THR B O 1
ATOM 2571 N N . LEU B 1 205 ? 30.847 34.656 8.063 1.00 59.53 202 LEU B N 1
ATOM 2572 C CA . LEU B 1 205 ? 31.156 34.472 9.485 1.00 60.41 202 LEU B CA 1
ATOM 2573 C C . LEU B 1 205 ? 32.386 35.266 9.978 1.00 60.83 202 LEU B C 1
ATOM 2574 O O . LEU B 1 205 ? 32.319 35.969 10.985 1.00 61.06 202 LEU B O 1
ATOM 2579 N N . GLU B 1 206 ? 33.504 35.174 9.283 1.00 61.20 203 GLU B N 1
ATOM 2580 C CA . GLU B 1 206 ? 34.658 35.911 9.765 1.00 62.31 203 GLU B CA 1
ATOM 2581 C C . GLU B 1 206 ? 34.375 37.403 9.785 1.00 61.91 203 GLU B C 1
ATOM 2582 O O . GLU B 1 206 ? 34.763 38.100 10.735 1.00 62.11 203 GLU B O 1
ATOM 2588 N N . GLU B 1 207 ? 33.710 37.880 8.731 1.00 61.16 204 GLU B N 1
ATOM 2589 C CA . GLU B 1 207 ? 33.372 39.281 8.627 1.00 60.29 204 GLU B CA 1
ATOM 2590 C C . GLU B 1 207 ? 32.575 39.707 9.828 1.00 60.35 204 GLU B C 1
ATOM 2591 O O . GLU B 1 207 ? 32.783 40.813 10.301 1.00 60.28 204 GLU B O 1
ATOM 2597 N N . THR B 1 208 ? 31.692 38.830 10.323 1.00 60.32 205 THR B N 1
ATOM 2598 C CA . THR B 1 208 ? 30.814 39.146 11.453 1.00 60.49 205 THR B CA 1
ATOM 2599 C C . THR B 1 208 ? 31.630 39.275 12.727 1.00 60.61 205 THR B C 1
ATOM 2600 O O . THR B 1 208 ? 31.618 40.297 13.420 1.00 60.79 205 THR B O 1
ATOM 2604 N N . ALA B 1 209 ? 32.362 38.213 13.013 1.00 60.58 206 ALA B N 1
ATOM 2605 C CA . ALA B 1 209 ? 33.269 38.168 14.141 1.00 59.84 206 ALA B CA 1
ATOM 2606 C C . ALA B 1 209 ? 34.211 39.357 14.131 1.00 59.04 206 ALA B C 1
ATOM 2607 O O . ALA B 1 209 ? 34.533 39.903 15.177 1.00 59.56 206 ALA B O 1
ATOM 2609 N N . GLU B 1 210 ? 34.662 39.750 12.951 1.00 57.98 207 GLU B N 1
ATOM 2610 C CA . GLU B 1 210 ? 35.644 40.807 12.850 1.00 57.54 207 GLU B CA 1
ATOM 2611 C C . GLU B 1 210 ? 34.992 42.164 13.214 1.00 56.95 207 GLU B C 1
ATOM 2612 O O . GLU B 1 210 ? 35.557 42.973 13.978 1.00 56.66 207 GLU B O 1
ATOM 2618 N N . LEU B 1 211 ? 33.779 42.374 12.699 1.00 55.97 208 LEU B N 1
ATOM 2619 C CA . LEU B 1 211 ? 32.970 43.531 13.032 1.00 54.60 208 LEU B CA 1
ATOM 2620 C C . LEU B 1 211 ? 32.746 43.641 14.530 1.00 54.88 208 LEU B C 1
ATOM 2621 O O . LEU B 1 211 ? 32.831 44.746 15.068 1.00 55.26 208 LEU B O 1
ATOM 2626 N N . ILE B 1 212 ? 32.442 42.529 15.206 1.00 54.36 209 ILE B N 1
ATOM 2627 C CA . ILE B 1 212 ? 32.242 42.602 16.652 1.00 54.17 209 ILE B CA 1
ATOM 2628 C C . ILE B 1 212 ? 33.533 43.030 17.352 1.00 55.08 209 ILE B C 1
ATOM 2629 O O . ILE B 1 212 ? 33.493 43.821 18.316 1.00 55.33 209 ILE B O 1
ATOM 2634 N N . LYS B 1 213 ? 34.675 42.555 16.851 1.00 55.17 210 LYS B N 1
ATOM 2635 C CA . LYS B 1 213 ? 35.960 42.961 17.432 1.00 55.44 210 LYS B CA 1
ATOM 2636 C C . LYS B 1 213 ? 36.336 44.411 17.084 1.00 55.77 210 LYS B C 1
ATOM 2637 O O . LYS B 1 213 ? 36.957 45.125 17.895 1.00 56.19 210 LYS B O 1
ATOM 2643 N N . ALA B 1 214 ? 35.958 44.871 15.893 1.00 55.67 211 ALA B N 1
ATOM 2644 C CA . ALA B 1 214 ? 36.199 46.273 15.566 1.00 55.09 211 ALA B CA 1
ATOM 2645 C C . ALA B 1 214 ? 35.501 47.095 16.654 1.00 55.05 211 ALA B C 1
ATOM 2646 O O . ALA B 1 214 ? 36.065 48.051 17.191 1.00 54.97 211 ALA B O 1
ATOM 2648 N N . TYR B 1 215 ? 34.303 46.651 17.023 1.00 54.85 212 TYR B N 1
ATOM 2649 C CA . TYR B 1 215 ? 33.503 47.323 18.032 1.00 55.44 212 TYR B CA 1
ATOM 2650 C C . TYR B 1 215 ? 34.166 47.349 19.404 1.00 55.57 212 TYR B C 1
ATOM 2651 O O . TYR B 1 215 ? 34.293 48.413 20.020 1.00 55.12 212 TYR B O 1
ATOM 2660 N N . ILE B 1 216 ? 34.590 46.169 19.864 1.00 55.84 213 ILE B N 1
ATOM 2661 C CA . ILE B 1 216 ? 35.332 46.044 21.101 1.00 55.41 213 ILE B CA 1
ATOM 2662 C C . ILE B 1 216 ? 36.510 46.992 21.116 1.00 55.00 213 ILE B C 1
ATOM 2663 O O . ILE B 1 216 ? 36.775 47.632 22.135 1.00 54.65 213 ILE B O 1
ATOM 2668 N N . ARG B 1 217 ? 37.207 47.100 19.989 1.00 54.97 214 ARG B N 1
ATOM 2669 C CA . ARG B 1 217 ? 38.379 47.988 19.918 1.00 55.28 214 ARG B CA 1
ATOM 2670 C C . ARG B 1 217 ? 38.018 49.441 20.060 1.00 55.39 214 ARG B C 1
ATOM 2671 O O . ARG B 1 217 ? 38.732 50.208 20.694 1.00 55.88 214 ARG B O 1
ATOM 2679 N N . LEU B 1 218 ? 36.895 49.809 19.463 1.00 55.43 215 LEU B N 1
ATOM 2680 C CA . LEU B 1 218 ? 36.393 51.163 19.506 1.00 54.87 215 LEU B CA 1
ATOM 2681 C C . LEU B 1 218 ? 36.002 51.520 20.936 1.00 54.99 215 LEU B C 1
ATOM 2682 O O . LEU B 1 218 ? 36.264 52.623 21.415 1.00 54.78 215 LEU B O 1
ATOM 2687 N N . LYS B 1 219 ? 35.374 50.568 21.614 1.00 55.27 216 LYS B N 1
ATOM 2688 C CA . LYS B 1 219 ? 34.958 50.759 22.981 1.00 55.64 216 LYS B CA 1
ATOM 2689 C C . LYS B 1 219 ? 36.162 50.777 23.896 1.00 56.78 216 LYS B C 1
ATOM 2690 O O . LYS B 1 219 ? 36.038 51.097 25.084 1.00 56.62 216 LYS B O 1
ATOM 2696 N N . GLY B 1 220 ? 37.314 50.415 23.336 1.00 57.81 217 GLY B N 1
ATOM 2697 C CA . GLY B 1 220 ? 38.538 50.304 24.091 1.00 59.68 217 GLY B CA 1
ATOM 2698 C C . GLY B 1 220 ? 38.474 49.154 25.065 1.00 61.24 217 GLY B C 1
ATOM 2699 O O . GLY B 1 220 ? 39.097 49.187 26.105 1.00 61.35 217 GLY B O 1
ATOM 2700 N N . PHE B 1 221 ? 37.727 48.115 24.741 1.00 63.14 218 PHE B N 1
ATOM 2701 C CA . PHE B 1 221 ? 37.639 47.008 25.673 1.00 65.07 218 PHE B CA 1
ATOM 2702 C C . PHE B 1 221 ? 38.710 45.949 25.422 1.00 66.69 218 PHE B C 1
ATOM 2703 O O . PHE B 1 221 ? 38.799 44.960 26.162 1.00 66.96 218 PHE B O 1
#

CATH classification: 3.40.50.300

B-factor: mean 58.17, std 7.07, range [31.86, 87.8]

Foldseek 3Di:
DPAAEEEEEEQQLQCSQVLQVVLCVVVVAAEEEDVNLQVVLVCVVLVSLVSSLVCVVCQVPGHHYYYAQLNLLSVVPVPVHDNYAYEYEYEDPVNSLVSCVVVPDDSVVSVVVSVVVVVVRQVSCCVRNVDGPPDVSGDYYDYCHPPDSVVVSVVVVVVVVVVVD/DQAAEEEEEEQQQQCSVVLQVCLCVVVVAAEEEPVNLVVVQPCPVVVSVVSSLVVCVSRVVHHYYYYDQCNLVSVVPSPPHDHYFFEYGYEDPVNSLVRCVVVPDDSVVSVVVSVVVVVVRQCSCCVPRVDGRVDVSGDYYDYCHPPDSVRSNVVVVVVCVVVVD

Solvent-accessible surface area: 16711 Å² total

Nearest PDB structures (foldseek):
  3hdt-assembly1_B  TM=9.863E-01  e=6.089E-28  [Clostridium] symbiosum ATCC 14940
  3fdi-assembly1_A  TM=9.178E-01  e=1.280E-14  Eubacterium ventriosum ATCC 27560
  4cvn-assembly4_B  TM=6.700E-01  e=2.204E-05  Pyrococcus abyssi GE5
  7luy-assembly3_C  TM=6.275E-01  e=9.935E-05  Bartonella henselae str. Houston-1
  7ce3-assembly1_B  TM=2.818E-01  e=9.615E+00  Homo sapiens

Sequence (330 aa):
NKNLIITIEREYGSGGRIVGKKLAEELGIHFYDDDILKLASEKSPENLFKFQSEVRELAESEPCIFVGRAAGYVLDQDEDIERLIRIFVYTDKVKKVQRVEVDCIDEERAKRRIKKIEKERKEYYKYFTGSEWHSKNYDLPINTTKLTLEETAELIKAYIRLKGFNKNLIITIEREYGSGGRIVGKKLAEELGIHFYDDDILKLASEKSPENLFKFQSEVRELAESEPCIFVGRAAGYVLDQDEDIERLIRIFVYTDKVKKVQRVEVDCIDEERAKRRIKKIEKERKEYYKYFTGSEWHSKNYDLPINTTKLTLEETAELIKAYIRLKGF